Protein 6UN9 (pdb70)

InterPro domains:
  IPR009386 Z-ring associated protein G-like [PF06295] (13-127)
  IPR009386 Z-ring associated protein G-like [PIRSF006318] (3-128)
  IPR009386 Z-ring associated protein G-like [PTHR39579] (7-128)

B-factor: mean 95.32, std 24.32, range [36.46, 203.59]

Foldseek 3Di:
DDVVVVVVVCVVVVVVVVVVVVVVVVVVVVVVVVVVVVVCCVVVVVVVVVCVCVVCPVQVVDDDDVD/DCVVVVVVVVCVVVVVVVVVVVVVVVVVVVVVVVVVVCVVVVVVVVVVLVVPVVPDPDPDPHD/DPPVVVVVVVVVVVVVCCVVVVVVVVVVVVVVVVVVVCVVVVVVVVVCLCCVPVVDDPVCPPVVHD/DVVVVVVVVVVVVVVVVVVVVCVVVVVVVVVVVPVVVVCCVVVVVVVVVVVVCLVVDPCVVDVDD

Secondary structure (DSSP, 8-state):
--SSHHHHHHHHHHHHHHH--HHHHTTTTHHHHHHHHHH--TTHHHHHHHHHHHHHTT-SSS--S--/--STTHHHHHHHHHHH--HHHHHHHHHHHHHHTTS---HHHHHHHHHHHHHHTTT-----S--/---HHHHHHHHHHHTT---HHHHHHHHHHHHHHHHH--HHHHHHHHHHHHTTTSSS-TT---TT--/--SHHHHHHHHHHHHHHH---HHHHHHHHHHHHHHHHH--HHHHHHHHHHHHGGGSS-TTT----

Solvent-accessible surface area: 16855 Å² total

Radius of gyration: 30.81 Å; Cα contacts (8 Å, |Δi|>4): 155; chains: 4; bounding box: 39×29×118 Å

Structure (mmCIF, N/CA/C/O backbone):
data_6UN9
#
_entry.id   6UN9
#
_cell.length_a   70.609
_cell.length_b   70.609
_cell.length_c   504.039
_cell.angle_alpha   90.000
_cell.angle_beta   90.000
_cell.angle_gamma   120.000
#
_symmetry.space_group_name_H-M   'P 65 2 2'
#
loop_
_entity.id
_entity.type
_entity.pdbx_description
1 polymer 'Uncharacterized protein'
2 water water
#
loop_
_atom_site.group_PDB
_atom_site.id
_atom_site.type_symbol
_atom_site.label_atom_id
_atom_site.label_alt_id
_atom_site.label_comp_id
_atom_site.label_asym_id
_atom_site.label_entity_id
_atom_site.label_seq_id
_atom_site.pdbx_PDB_ins_code
_atom_site.Cartn_x
_atom_site.Cartn_y
_atom_site.Cartn_z
_atom_site.occupancy
_atom_site.B_iso_or_equiv
_atom_site.auth_seq_id
_atom_site.auth_comp_id
_atom_site.auth_asym_id
_atom_site.auth_atom_id
_atom_site.pdbx_PDB_model_num
ATOM 1 N N . LYS A 1 12 ? 5.525 5.348 198.275 1.00 112.48 31 LYS A N 1
ATOM 2 C CA . LYS A 1 12 ? 4.446 6.327 198.413 1.00 120.11 31 LYS A CA 1
ATOM 3 C C . LYS A 1 12 ? 3.387 6.126 197.328 1.00 137.17 31 LYS A C 1
ATOM 4 O O . LYS A 1 12 ? 3.663 5.530 196.279 1.00 141.76 31 LYS A O 1
ATOM 6 N N . GLY A 1 13 ? 2.175 6.619 197.591 1.00 134.32 32 GLY A N 1
ATOM 7 C CA . GLY A 1 13 ? 1.070 6.471 196.662 1.00 133.37 32 GLY A CA 1
ATOM 8 C C . GLY A 1 13 ? -0.273 6.698 197.326 1.00 122.75 32 GLY A C 1
ATOM 9 O O . GLY A 1 13 ? -0.410 7.624 198.126 1.00 122.55 32 GLY A O 1
ATOM 10 N N . ASN A 1 14 ? -1.276 5.874 197.002 1.00 119.57 33 ASN A N 1
ATOM 11 C CA . ASN A 1 14 ? -2.585 5.990 197.630 1.00 104.22 33 ASN A CA 1
ATOM 12 C C . ASN A 1 14 ? -3.024 4.740 198.385 1.00 94.86 33 ASN A C 1
ATOM 13 O O . ASN A 1 14 ? -3.857 4.855 199.296 1.00 81.41 33 ASN A O 1
ATOM 18 N N . ILE A 1 15 ? -2.498 3.564 198.047 1.00 98.56 34 ILE A N 1
ATOM 19 C CA . ILE A 1 15 ? -2.694 2.395 198.900 1.00 97.07 34 ILE A CA 1
ATOM 20 C C . ILE A 1 15 ? -1.651 2.354 200.017 1.00 106.39 34 ILE A C 1
ATOM 21 O O . ILE A 1 15 ? -1.974 2.033 201.163 1.00 75.57 34 ILE A O 1
ATOM 26 N N . GLN A 1 16 ? -0.408 2.740 199.708 1.00 109.81 35 GLN A N 1
ATOM 27 C CA . GLN A 1 16 ? 0.632 2.872 200.729 1.00 98.74 35 GLN A CA 1
ATOM 28 C C . GLN A 1 16 ? 0.279 3.942 201.755 1.00 107.18 35 GLN A C 1
ATOM 29 O O . GLN A 1 16 ? 0.372 3.710 202.967 1.00 114.87 35 GLN A O 1
ATOM 35 N N . GLN A 1 17 ? -0.095 5.137 201.292 1.00 126.34 36 GLN A N 1
ATOM 36 C CA . GLN A 1 17 ? -0.477 6.187 202.234 1.00 127.37 36 GLN A CA 1
ATOM 37 C C . GLN A 1 17 ? -1.731 5.822 203.014 1.00 112.51 36 GLN A C 1
ATOM 38 O O . GLN A 1 17 ? -1.943 6.361 204.103 1.00 109.91 36 GLN A O 1
ATOM 44 N N . GLN A 1 18 ? -2.544 4.897 202.505 1.00 96.59 37 GLN A N 1
ATOM 45 C CA . GLN A 1 18 ? -3.686 4.445 203.283 1.00 89.17 37 GLN A CA 1
ATOM 46 C C . GLN A 1 18 ? -3.264 3.475 204.402 1.00 89.76 37 GLN A C 1
ATOM 47 O O . GLN A 1 18 ? -3.499 3.756 205.583 1.00 91.58 37 GLN A O 1
ATOM 53 N N . ILE A 1 19 ? -2.607 2.354 204.081 1.00 74.72 38 ILE A N 1
ATOM 54 C CA . ILE A 1 19 ? -2.260 1.389 205.129 1.00 81.32 38 ILE A CA 1
ATOM 55 C C . ILE A 1 19 ? -1.431 2.003 206.256 1.00 93.09 38 ILE A C 1
ATOM 56 O O . ILE A 1 19 ? -1.223 1.350 207.287 1.00 95.09 38 ILE A O 1
ATOM 61 N N . GLN A 1 20 ? -0.936 3.227 206.083 1.00 73.69 39 GLN A N 1
ATOM 62 C CA . GLN A 1 20 ? -0.133 3.844 207.124 1.00 73.41 39 GLN A CA 1
ATOM 63 C C . GLN A 1 20 ? -0.998 4.676 208.069 1.00 99.49 39 GLN A C 1
ATOM 64 O O . GLN A 1 20 ? -0.910 4.535 209.297 1.00 90.28 39 GLN A O 1
ATOM 70 N N . LEU A 1 21 ? -1.831 5.551 207.503 1.00 95.01 40 LEU A N 1
ATOM 71 C CA . LEU A 1 21 ? -2.944 6.113 208.251 1.00 72.70 40 LEU A CA 1
ATOM 72 C C . LEU A 1 21 ? -3.633 5.039 209.075 1.00 72.34 40 LEU A C 1
ATOM 73 O O . LEU A 1 21 ? -3.891 5.232 210.267 1.00 111.95 40 LEU A O 1
ATOM 78 N N . LYS A 1 22 ? -3.921 3.884 208.470 1.00 72.53 41 LYS A N 1
ATOM 79 C CA . LYS A 1 22 ? -4.521 2.813 209.256 1.00 72.35 41 LYS A CA 1
ATOM 80 C C . LYS A 1 22 ? -3.644 2.424 210.435 1.00 76.31 41 LYS A C 1
ATOM 81 O O . LYS A 1 22 ? -4.171 2.049 211.488 1.00 72.93 41 LYS A O 1
ATOM 87 N N . SER A 1 23 ? -2.318 2.538 210.300 1.00 72.11 42 SER A N 1
ATOM 88 C CA . SER A 1 23 ? -1.463 2.131 211.407 1.00 81.13 42 SER A CA 1
ATOM 89 C C . SER A 1 23 ? -1.311 3.261 212.421 1.00 85.38 42 SER A C 1
ATOM 90 O O . SER A 1 23 ? -1.397 3.026 213.632 1.00 81.57 42 SER A O 1
ATOM 93 N N . GLU A 1 24 ? -1.132 4.493 211.961 1.00 71.52 43 GLU A N 1
ATOM 94 C CA . GLU A 1 24 ? -0.950 5.552 212.934 1.00 71.20 43 GLU A CA 1
ATOM 95 C C . GLU A 1 24 ? -2.260 6.025 213.565 1.00 81.76 43 GLU A C 1
ATOM 96 O O . GLU A 1 24 ? -2.215 6.713 214.597 1.00 75.85 43 GLU A O 1
ATOM 102 N N . LEU A 1 25 ? -3.419 5.646 213.017 1.00 78.06 44 LEU A N 1
ATOM 103 C CA . LEU A 1 25 ? -4.649 5.854 213.779 1.00 71.06 44 LEU A CA 1
ATOM 104 C C . LEU A 1 25 ? -4.813 4.804 214.868 1.00 70.85 44 LEU A C 1
ATOM 105 O O . LEU A 1 25 ? -5.319 5.104 215.949 1.00 70.70 44 LEU A O 1
ATOM 110 N N . ALA A 1 26 ? -4.418 3.562 214.592 1.00 70.96 45 ALA A N 1
ATOM 111 C CA . ALA A 1 26 ? -4.430 2.537 215.626 1.00 70.91 45 ALA A CA 1
ATOM 112 C C . ALA A 1 26 ? -3.359 2.812 216.676 1.00 81.91 45 ALA A C 1
ATOM 113 O O . ALA A 1 26 ? -3.602 2.654 217.878 1.00 70.41 45 ALA A O 1
ATOM 115 N N . SER A 1 27 ? -2.177 3.257 216.238 1.00 70.49 46 SER A N 1
ATOM 116 C CA . SER A 1 27 ? -1.096 3.568 217.160 1.00 70.23 46 SER A CA 1
ATOM 117 C C . SER A 1 27 ? -1.423 4.787 218.010 1.00 90.36 46 SER A C 1
ATOM 118 O O . SER A 1 27 ? -0.986 4.881 219.163 1.00 97.95 46 SER A O 1
ATOM 121 N N . ALA A 1 28 ? -2.191 5.725 217.468 1.00 93.58 47 ALA A N 1
ATOM 122 C CA . ALA A 1 28 ? -2.665 6.823 218.298 1.00 85.74 47 ALA A CA 1
ATOM 123 C C . ALA A 1 28 ? -3.787 6.374 219.227 1.00 69.75 47 ALA A C 1
ATOM 124 O O . ALA A 1 28 ? -3.899 6.872 220.340 1.00 69.55 47 ALA A O 1
ATOM 126 N N . GLU A 1 29 ? -4.653 5.465 218.795 1.00 70.04 48 GLU A N 1
ATOM 127 C CA . GLU A 1 29 ? -5.710 5.039 219.702 1.00 73.37 48 GLU A CA 1
ATOM 128 C C . GLU A 1 29 ? -5.156 4.149 220.814 1.00 85.00 48 GLU A C 1
ATOM 129 O O . GLU A 1 29 ? -5.609 4.241 221.960 1.00 84.43 48 GLU A O 1
ATOM 135 N N . ALA A 1 30 ? -4.171 3.300 220.505 1.00 88.80 49 ALA A N 1
ATOM 136 C CA . ALA A 1 30 ? -3.524 2.508 221.545 1.00 69.96 49 ALA A CA 1
ATOM 137 C C . ALA A 1 30 ? -2.741 3.397 222.500 1.00 86.26 49 ALA A C 1
ATOM 138 O O . ALA A 1 30 ? -2.691 3.140 223.707 1.00 82.29 49 ALA A O 1
ATOM 140 N N . LYS A 1 31 ? -2.106 4.436 221.973 1.00 76.93 50 LYS A N 1
ATOM 141 C CA . LYS A 1 31 ? -1.322 5.315 222.823 1.00 68.92 50 LYS A CA 1
ATOM 142 C C . LYS A 1 31 ? -2.228 6.035 223.822 1.00 88.63 50 LYS A C 1
ATOM 143 O O . LYS A 1 31 ? -1.905 6.128 225.016 1.00 81.26 50 LYS A O 1
ATOM 157 N N . GLU A 1 33 ? -5.134 5.209 225.112 1.00 69.52 52 GLU A N 1
ATOM 158 C CA . GLU A 1 33 ? -5.751 4.278 226.093 1.00 87.26 52 GLU A CA 1
ATOM 159 C C . GLU A 1 33 ? -4.668 3.868 227.085 1.00 90.90 52 GLU A C 1
ATOM 160 O O . GLU A 1 33 ? -5.001 3.604 228.244 1.00 80.47 52 GLU A O 1
ATOM 166 N N . GLU A 1 34 ? -3.440 3.704 226.601 1.00 80.73 53 GLU A N 1
ATOM 167 C CA . GLU A 1 34 ? -2.332 3.540 227.531 1.00 69.04 53 GLU A CA 1
ATOM 168 C C . GLU A 1 34 ? -2.269 4.734 228.476 1.00 79.63 53 GLU A C 1
ATOM 169 O O . GLU A 1 34 ? -2.351 4.585 229.699 1.00 80.71 53 GLU A O 1
ATOM 175 N N . GLN A 1 35 ? -2.138 5.930 227.907 1.00 78.41 54 GLN A N 1
ATOM 176 C CA . GLN A 1 35 ? -2.156 7.183 228.650 1.00 75.38 54 GLN A CA 1
ATOM 177 C C . GLN A 1 35 ? -3.361 7.305 229.585 1.00 75.69 54 GLN A C 1
ATOM 178 O O . GLN A 1 35 ? -3.293 8.058 230.564 1.00 84.82 54 GLN A O 1
ATOM 184 N N . LYS A 1 36 ? -4.460 6.596 229.307 1.00 69.53 55 LYS A N 1
ATOM 185 C CA . LYS A 1 36 ? -5.658 6.729 230.128 1.00 69.37 55 LYS A CA 1
ATOM 186 C C . LYS A 1 36 ? -5.592 5.833 231.353 1.00 84.09 55 LYS A C 1
ATOM 187 O O . LYS A 1 36 ? -5.976 6.251 232.448 1.00 96.18 55 LYS A O 1
ATOM 193 N N . GLN A 1 37 ? -5.109 4.608 231.202 1.00 88.93 56 GLN A N 1
ATOM 194 C CA . GLN A 1 37 ? -4.997 3.716 232.341 1.00 88.27 56 GLN A CA 1
ATOM 195 C C . GLN A 1 37 ? -3.655 3.854 233.064 1.00 95.34 56 GLN A C 1
ATOM 196 O O . GLN A 1 37 ? -3.348 3.031 233.936 1.00 91.56 56 GLN A O 1
ATOM 202 N N . GLN A 1 38 ? -2.850 4.869 232.732 1.00 74.27 57 GLN A N 1
ATOM 203 C CA . GLN A 1 38 ? -1.758 5.254 233.607 1.00 68.38 57 GLN A CA 1
ATOM 204 C C . GLN A 1 38 ? -1.964 6.641 234.187 1.00 80.26 57 GLN A C 1
ATOM 205 O O . GLN A 1 38 ? -1.108 7.116 234.943 1.00 83.85 57 GLN A O 1
ATOM 211 N N . LEU A 1 39 ? -3.080 7.294 233.855 1.00 81.59 58 LEU A N 1
ATOM 212 C CA . LEU A 1 39 ? -3.614 8.354 234.702 1.00 76.66 58 LEU A CA 1
ATOM 213 C C . LEU A 1 39 ? -4.435 7.753 235.836 1.00 78.08 58 LEU A C 1
ATOM 214 O O . LEU A 1 39 ? -4.261 8.115 237.004 1.00 83.52 58 LEU A O 1
ATOM 219 N N . GLU A 1 40 ? -5.327 6.814 235.501 1.00 81.41 59 GLU A N 1
ATOM 220 C CA . GLU A 1 40 ? -6.080 6.096 236.520 1.00 89.83 59 GLU A CA 1
ATOM 221 C C . GLU A 1 40 ? -5.156 5.448 237.538 1.00 85.65 59 GLU A C 1
ATOM 222 O O . GLU A 1 40 ? -5.534 5.304 238.701 1.00 80.91 59 GLU A O 1
ATOM 228 N N . ARG A 1 41 ? -3.946 5.058 237.123 1.00 91.40 60 ARG A N 1
ATOM 229 C CA . ARG A 1 41 ? -2.974 4.509 238.064 1.00 89.97 60 ARG A CA 1
ATOM 230 C C . ARG A 1 41 ? -2.376 5.609 238.931 1.00 91.88 60 ARG A C 1
ATOM 231 O O . ARG A 1 41 ? -2.097 5.393 240.115 1.00 91.34 60 ARG A O 1
ATOM 239 N N . HIS A 1 42 ? -2.204 6.801 238.368 1.00 79.26 61 HIS A N 1
ATOM 240 C CA . HIS A 1 42 ? -1.498 7.854 239.074 1.00 67.90 61 HIS A CA 1
ATOM 241 C C . HIS A 1 42 ? -2.362 8.491 240.151 1.00 71.95 61 HIS A C 1
ATOM 242 O O . HIS A 1 42 ? -1.895 8.690 241.271 1.00 77.45 61 HIS A O 1
ATOM 249 N N . PHE A 1 43 ? -3.616 8.802 239.843 1.00 68.68 62 PHE A N 1
ATOM 250 C CA . PHE A 1 43 ? -4.531 9.321 240.843 1.00 69.19 62 PHE A CA 1
ATOM 251 C C . PHE A 1 43 ? -5.002 8.267 241.829 1.00 74.90 62 PHE A C 1
ATOM 252 O O . PHE A 1 43 ? -5.620 8.620 242.835 1.00 89.40 62 PHE A O 1
ATOM 260 N N . GLU A 1 44 ? -4.738 6.992 241.587 1.00 69.99 63 GLU A N 1
ATOM 261 C CA . GLU A 1 44 ? -5.097 6.055 242.634 1.00 70.72 63 GLU A CA 1
ATOM 262 C C . GLU A 1 44 ? -3.935 5.834 243.585 1.00 78.83 63 GLU A C 1
ATOM 263 O O . GLU A 1 44 ? -4.137 5.765 244.796 1.00 79.95 63 GLU A O 1
ATOM 269 N N . GLN A 1 45 ? -2.718 5.740 243.061 1.00 80.77 64 GLN A N 1
ATOM 270 C CA . GLN A 1 45 ? -1.528 5.671 243.894 1.00 77.47 64 GLN A CA 1
ATOM 271 C C . GLN A 1 45 ? -1.145 7.032 244.460 1.00 80.04 64 GLN A C 1
ATOM 272 O O . GLN A 1 45 ? -0.238 7.107 245.299 1.00 90.63 64 GLN A O 1
ATOM 278 N N . SER A 1 46 ? -1.815 8.103 244.036 1.00 68.56 65 SER A N 1
ATOM 279 C CA . SER A 1 46 ? -1.621 9.401 244.666 1.00 83.81 65 SER A CA 1
ATOM 280 C C . SER A 1 46 ? -2.576 9.591 245.838 1.00 88.43 65 SER A C 1
ATOM 281 O O . SER A 1 46 ? -2.158 10.009 246.921 1.00 78.51 65 SER A O 1
ATOM 284 N N . ALA A 1 47 ? -3.856 9.272 245.625 1.00 91.39 66 ALA A N 1
ATOM 285 C CA . ALA A 1 47 ? -4.837 9.274 246.704 1.00 87.06 66 ALA A CA 1
ATOM 286 C C . ALA A 1 47 ? -4.396 8.396 247.871 1.00 82.26 66 ALA A C 1
ATOM 287 O O . ALA A 1 47 ? -4.797 8.633 249.015 1.00 71.23 66 ALA A O 1
ATOM 289 N N . ASN A 1 48 ? -3.585 7.378 247.605 1.00 70.50 67 ASN A N 1
ATOM 290 C CA . ASN A 1 48 ? -3.085 6.539 248.679 1.00 83.00 67 ASN A CA 1
ATOM 291 C C . ASN A 1 48 ? -1.995 7.242 249.471 1.00 94.55 67 ASN A C 1
ATOM 292 O O . ASN A 1 48 ? -2.088 7.367 250.695 1.00 106.34 67 ASN A O 1
ATOM 297 N N . LEU A 1 49 ? -0.965 7.721 248.786 1.00 78.26 68 LEU A N 1
ATOM 298 C CA . LEU A 1 49 ? 0.132 8.347 249.497 1.00 81.23 68 LEU A CA 1
ATOM 299 C C . LEU A 1 49 ? -0.299 9.639 250.177 1.00 78.55 68 LEU A C 1
ATOM 300 O O . LEU A 1 49 ? 0.340 10.064 251.144 1.00 82.59 68 LEU A O 1
ATOM 305 N N . LEU A 1 50 ? -1.362 10.280 249.681 1.00 68.78 69 LEU A N 1
ATOM 306 C CA . LEU A 1 50 ? -1.807 11.543 250.260 1.00 68.84 69 LEU A CA 1
ATOM 307 C C . LEU A 1 50 ? -2.576 11.326 251.553 1.00 82.23 69 LEU A C 1
ATOM 308 O O . LEU A 1 50 ? -2.491 12.149 252.468 1.00 80.29 69 LEU A O 1
ATOM 313 N N . GLU A 1 51 ? -3.352 10.246 251.636 1.00 75.75 70 GLU A N 1
ATOM 314 C CA . GLU A 1 51 ? -4.043 9.956 252.881 1.00 88.28 70 GLU A CA 1
ATOM 315 C C . GLU A 1 51 ? -3.057 9.507 253.951 1.00 94.07 70 GLU A C 1
ATOM 316 O O . GLU A 1 51 ? -3.151 9.941 255.105 1.00 98.11 70 GLU A O 1
ATOM 322 N N . ASN A 1 52 ? -2.120 8.627 253.588 1.00 70.80 71 ASN A N 1
ATOM 323 C CA . ASN A 1 52 ? -0.895 8.456 254.357 1.00 79.96 71 ASN A CA 1
ATOM 324 C C . ASN A 1 52 ? -0.393 9.767 254.964 1.00 90.49 71 ASN A C 1
ATOM 325 O O . ASN A 1 52 ? -0.168 9.860 256.174 1.00 90.57 71 ASN A O 1
ATOM 338 N N . ALA A 1 54 ? -1.957 12.498 255.451 1.00 78.03 73 ALA A N 1
ATOM 339 C CA . ALA A 1 54 ? -2.976 13.046 256.338 1.00 84.70 73 ALA A CA 1
ATOM 340 C C . ALA A 1 54 ? -3.038 12.294 257.666 1.00 89.13 73 ALA A C 1
ATOM 341 O O . ALA A 1 54 ? -3.063 12.914 258.735 1.00 77.88 73 ALA A O 1
ATOM 343 N N . GLU A 1 55 ? -3.081 10.965 257.618 1.00 71.97 74 GLU A N 1
ATOM 344 C CA . GLU A 1 55 ? -3.103 10.204 258.848 1.00 72.73 74 GLU A CA 1
ATOM 345 C C . GLU A 1 55 ? -1.797 10.311 259.631 1.00 88.76 74 GLU A C 1
ATOM 346 O O . GLU A 1 55 ? -1.753 9.879 260.786 1.00 99.28 74 GLU A O 1
ATOM 352 N N . ASP A 1 56 ? -0.731 10.844 259.040 1.00 75.41 75 ASP A N 1
ATOM 353 C CA . ASP A 1 56 ? 0.486 11.082 259.801 1.00 70.24 75 ASP A CA 1
ATOM 354 C C . ASP A 1 56 ? 0.523 12.477 260.381 1.00 85.59 75 ASP A C 1
ATOM 355 O O . ASP A 1 56 ? 1.100 12.678 261.457 1.00 80.81 75 ASP A O 1
ATOM 360 N N . TYR A 1 57 ? -0.077 13.432 259.676 1.00 69.82 76 TYR A N 1
ATOM 361 C CA . TYR A 1 57 ? -0.392 14.717 260.278 1.00 80.65 76 TYR A CA 1
ATOM 362 C C . TYR A 1 57 ? -1.252 14.538 261.527 1.00 80.88 76 TYR A C 1
ATOM 363 O O . TYR A 1 57 ? -0.905 15.024 262.610 1.00 84.79 76 TYR A O 1
ATOM 372 N N . LYS A 1 58 ? -2.377 13.828 261.400 1.00 71.97 77 LYS A N 1
ATOM 373 C CA . LYS A 1 58 ? -3.259 13.621 262.539 1.00 74.60 77 LYS A CA 1
ATOM 374 C C . LYS A 1 58 ? -2.574 12.865 263.672 1.00 91.73 77 LYS A C 1
ATOM 375 O O . LYS A 1 58 ? -3.063 12.879 264.806 1.00 103.09 77 LYS A O 1
ATOM 381 N N . LYS A 1 59 ? -1.458 12.200 263.394 1.00 89.33 78 LYS A N 1
ATOM 382 C CA . LYS A 1 59 ? -0.603 11.740 264.477 1.00 72.50 78 LYS A CA 1
ATOM 383 C C . LYS A 1 59 ? 0.150 12.914 265.094 1.00 77.56 78 LYS A C 1
ATOM 384 O O . LYS A 1 59 ? 0.005 13.208 266.285 1.00 104.05 78 LYS A O 1
ATOM 390 N N . LEU A 1 60 ? 0.934 13.618 264.279 1.00 79.42 79 LEU A N 1
ATOM 391 C CA . LEU A 1 60 ? 1.736 14.740 264.754 1.00 74.06 79 LEU A CA 1
ATOM 392 C C . LEU A 1 60 ? 0.885 15.855 265.354 1.00 90.00 79 LEU A C 1
ATOM 393 O O . LEU A 1 60 ? 1.366 16.600 266.218 1.00 93.15 79 LEU A O 1
ATOM 398 N N . TYR A 1 61 ? -0.360 16.013 264.901 1.00 91.70 80 TYR A N 1
ATOM 399 C CA . TYR A 1 61 ? -1.180 17.079 265.466 1.00 85.00 80 TYR A CA 1
ATOM 400 C C . 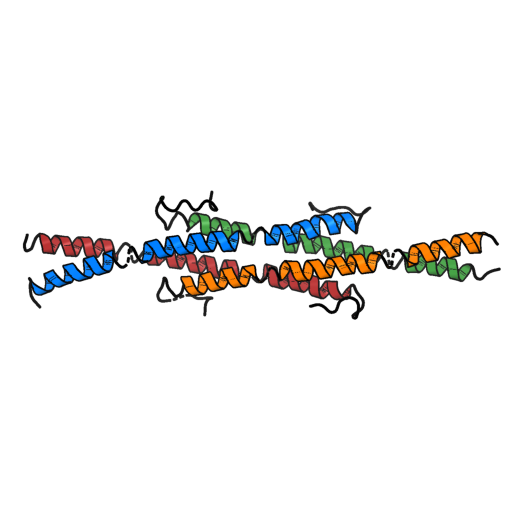TYR A 1 61 ? -1.693 16.701 266.846 1.00 92.34 80 TYR A C 1
ATOM 401 O O . TYR A 1 61 ? -1.615 17.509 267.776 1.00 89.58 80 TYR A O 1
ATOM 410 N N . THR A 1 62 ? -2.255 15.498 267.002 1.00 73.72 81 THR A N 1
ATOM 411 C CA . THR A 1 62 ? -2.825 15.195 268.305 1.00 85.80 81 THR A CA 1
ATOM 412 C C . THR A 1 62 ? -1.772 14.781 269.325 1.00 87.96 81 THR A C 1
ATOM 413 O O . THR A 1 62 ? -2.036 14.884 270.524 1.00 87.71 81 THR A O 1
ATOM 417 N N . HIS A 1 63 ? -0.577 14.359 268.894 1.00 81.25 82 HIS A N 1
ATOM 418 C CA . HIS A 1 63 ? 0.526 14.284 269.844 1.00 73.03 82 HIS A CA 1
ATOM 419 C C . HIS A 1 63 ? 0.902 15.654 270.379 1.00 72.52 82 HIS A C 1
ATOM 420 O O . HIS A 1 63 ? 1.583 15.745 271.403 1.00 81.12 82 HIS A O 1
ATOM 427 N N . PHE A 1 64 ? 0.507 16.714 269.692 1.00 79.90 83 PHE A N 1
ATOM 428 C CA . PHE A 1 64 ? 0.675 18.060 270.208 1.00 76.29 83 PHE A CA 1
ATOM 429 C C . PHE A 1 64 ? -0.565 18.545 270.942 1.00 77.70 83 PHE A C 1
ATOM 430 O O . PHE A 1 64 ? -0.455 19.327 271.898 1.00 78.26 83 PHE A O 1
ATOM 438 N N . ALA A 1 65 ? -1.738 18.077 270.516 1.00 84.70 84 ALA A N 1
ATOM 439 C CA . ALA A 1 65 ? -2.986 18.544 271.103 1.00 97.92 84 ALA A CA 1
ATOM 440 C C . ALA A 1 65 ? -3.041 18.232 272.585 1.00 104.17 84 ALA A C 1
ATOM 441 O O . ALA A 1 65 ? -3.575 19.023 273.370 1.00 101.41 84 ALA A O 1
ATOM 443 N N . GLN A 1 66 ? -2.493 17.081 272.986 1.00 100.27 85 GLN A N 1
ATOM 444 C CA . GLN A 1 66 ? -2.484 16.688 274.386 1.00 84.60 85 GLN A CA 1
ATOM 445 C C . GLN A 1 66 ? -1.244 17.204 275.111 1.00 89.38 85 GLN A C 1
ATOM 446 O O . GLN A 1 66 ? -1.384 17.900 276.120 1.00 113.11 85 GLN A O 1
ATOM 452 N N . ASN A 1 67 ? -0.034 16.931 274.601 1.00 74.94 86 ASN A N 1
ATOM 453 C CA . ASN A 1 67 ? 1.181 17.429 275.261 1.00 74.05 86 ASN A CA 1
ATOM 454 C C . ASN A 1 67 ? 1.211 18.946 275.446 1.00 85.35 86 ASN A C 1
ATOM 455 O O . ASN A 1 67 ? 2.105 19.448 276.138 1.00 86.66 86 ASN A O 1
ATOM 460 N N . SER A 1 68 ? 0.285 19.696 274.860 1.00 88.35 87 SER A N 1
ATOM 461 C CA . SER A 1 68 ? 0.255 21.114 275.189 1.00 85.34 87 SER A CA 1
ATOM 462 C C . SER A 1 68 ? -0.722 21.400 276.322 1.00 111.52 87 SER A C 1
ATOM 463 O O . SER A 1 68 ? -0.438 22.218 277.207 1.00 118.70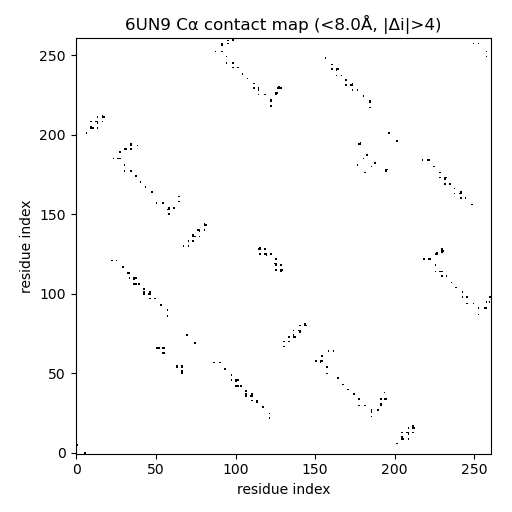 87 SER A O 1
ATOM 466 N N . GLU A 1 69 ? -1.870 20.734 276.322 1.00 111.81 88 GLU A N 1
ATOM 467 C CA . GLU A 1 69 ? -2.769 20.847 277.459 1.00 115.69 88 GLU A CA 1
ATOM 468 C C . GLU A 1 69 ? -2.342 19.961 278.622 1.00 106.26 88 GLU A C 1
ATOM 469 O O . GLU A 1 69 ? -2.990 19.993 279.672 1.00 92.12 88 GLU A O 1
ATOM 475 N N . GLN A 1 70 ? -1.267 19.184 278.475 1.00 99.60 89 GLN A N 1
ATOM 476 C CA . GLN A 1 70 ? -0.820 18.309 279.547 1.00 102.00 89 GLN A CA 1
ATOM 477 C C . GLN A 1 70 ? 0.530 18.684 280.133 1.00 98.20 89 GLN A C 1
ATOM 478 O O . GLN A 1 70 ? 0.949 18.051 281.105 1.00 107.61 89 GLN A O 1
ATOM 484 N N . LEU A 1 71 ? 1.233 19.662 279.569 1.00 81.44 90 LEU A N 1
ATOM 485 C CA . LEU A 1 71 ? 2.452 20.171 280.183 1.00 74.73 90 LEU A CA 1
ATOM 486 C C . LEU A 1 71 ? 2.323 21.632 280.570 1.00 74.76 90 LEU A C 1
ATOM 487 O O . LEU A 1 71 ? 3.256 22.191 281.156 1.00 89.48 90 LEU A O 1
ATOM 492 N N . LEU A 1 72 ? 1.173 22.245 280.289 1.00 77.70 91 LEU A N 1
ATOM 493 C CA . LEU A 1 72 ? 0.915 23.659 280.566 1.00 103.79 91 LEU A CA 1
ATOM 494 C C . LEU A 1 72 ? -0.467 23.789 281.192 1.00 111.37 91 LEU A C 1
ATOM 495 O O . LEU A 1 72 ? -1.360 24.427 280.632 1.00 95.96 91 LEU A O 1
ATOM 500 N N . PRO A 1 73 ? -0.670 23.214 282.375 1.00 131.58 92 PRO A N 1
ATOM 501 C CA . PRO A 1 73 ? -2.042 23.045 282.886 1.00 143.99 92 PRO A CA 1
ATOM 502 C C . PRO A 1 73 ? -2.762 24.366 283.115 1.00 137.62 92 PRO A C 1
AT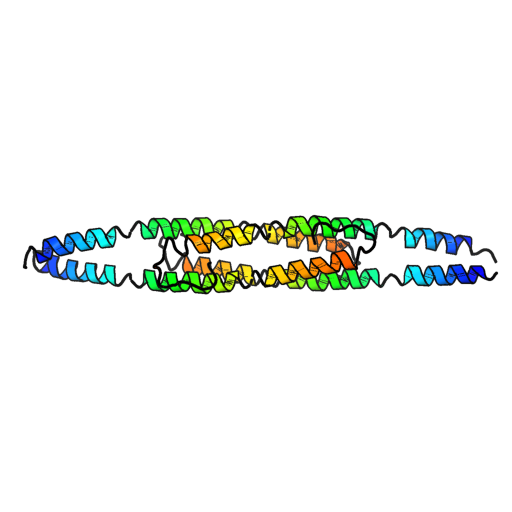OM 503 O O . PRO A 1 73 ? -3.811 24.629 282.514 1.00 135.46 92 PRO A O 1
ATOM 507 N N . GLU A 1 74 ? -2.199 25.208 283.982 1.00 133.99 93 GLU A N 1
ATOM 508 C CA . GLU A 1 74 ? -2.798 26.516 284.209 1.00 139.13 93 GLU A CA 1
ATOM 509 C C . GLU A 1 74 ? -2.799 27.354 282.935 1.00 133.55 93 GLU A C 1
ATOM 510 O O . GLU A 1 74 ? -3.729 28.140 282.715 1.00 137.93 93 GLU A O 1
ATOM 512 N N . SER A 1 75 ? -1.790 27.183 282.078 1.00 128.61 94 SER A N 1
ATOM 513 C CA . SER A 1 75 ? -1.668 28.000 280.875 1.00 118.77 94 SER A CA 1
ATOM 514 C C . SER A 1 75 ? -2.904 27.873 279.983 1.00 111.71 94 SER A C 1
ATOM 515 O O . SER A 1 75 ? -3.710 26.946 280.104 1.00 113.18 94 SER A O 1
ATOM 518 N N . ASN A 1 76 ? -3.042 28.833 279.079 1.00 99.97 95 ASN A N 1
ATOM 519 C CA . ASN A 1 76 ? -4.127 28.856 278.114 1.00 120.79 95 ASN A CA 1
ATOM 520 C C . ASN A 1 76 ? -3.757 28.046 276.868 1.00 131.71 95 ASN A C 1
ATOM 521 O O . ASN A 1 76 ? -2.604 27.649 276.657 1.00 110.24 95 ASN A O 1
ATOM 526 N N . GLN A 1 77 ? -4.759 27.794 276.037 1.00 144.15 96 GLN A N 1
ATOM 527 C CA . GLN A 1 77 ? -4.591 26.932 274.883 1.00 160.62 96 GLN A CA 1
ATOM 528 C C . GLN A 1 77 ? -4.989 27.681 273.624 1.00 162.98 96 GLN A C 1
ATOM 529 O O . GLN A 1 77 ? -6.003 28.389 273.600 1.00 163.97 96 GLN A O 1
ATOM 535 N N . VAL A 1 78 ? -4.186 27.515 272.578 1.00 155.49 97 VAL A N 1
ATOM 536 C CA . VAL A 1 78 ? -4.456 28.131 271.281 1.00 147.41 97 VAL A CA 1
ATOM 537 C C . VAL A 1 78 ? -5.080 27.041 270.415 1.00 145.82 97 VAL A C 1
ATOM 538 O O . VAL A 1 78 ? -4.386 26.240 269.791 1.00 150.36 97 VAL A O 1
ATOM 542 N N . GLU A 1 79 ? -6.419 26.990 270.410 1.00 140.09 98 GLU A N 1
ATOM 543 C CA . GLU A 1 79 ? -7.210 26.142 269.517 1.00 132.03 98 GLU A CA 1
ATOM 544 C C . GLU A 1 79 ? -7.066 24.638 269.774 1.00 119.85 98 GLU A C 1
ATOM 545 O O . GLU A 1 79 ? -8.047 23.898 269.616 1.00 114.98 98 GLU A O 1
ATOM 551 N N . PHE A 1 80 ? -5.867 24.183 270.169 1.00 116.34 99 PHE A N 1
ATOM 552 C CA . PHE A 1 80 ? -5.500 22.749 270.238 1.00 106.07 99 PHE A CA 1
ATOM 553 C C . PHE A 1 80 ? -6.585 21.843 270.859 1.00 108.57 99 PHE A C 1
ATOM 554 O O . PHE A 1 80 ? -7.301 22.237 271.791 1.00 118.81 99 PHE A O 1
ATOM 562 N N . ILE B 1 15 ? 13.534 24.318 313.451 1.00 105.01 34 ILE B N 1
ATOM 563 C CA . ILE B 1 15 ? 12.859 23.500 314.453 1.00 124.36 34 ILE B CA 1
ATOM 564 C C . ILE B 1 15 ? 12.099 22.368 313.741 1.00 123.16 34 ILE B C 1
ATOM 565 O O . ILE B 1 15 ? 12.694 21.341 313.410 1.00 121.17 34 ILE B O 1
ATOM 570 N N . GLN B 1 16 ? 10.801 22.555 313.492 1.00 127.05 35 GLN B N 1
ATOM 571 C CA . GLN B 1 16 ? 10.005 21.621 312.707 1.00 131.89 35 GLN B CA 1
ATOM 572 C C . GLN B 1 16 ? 9.786 22.083 311.273 1.00 124.26 35 GLN B C 1
ATOM 573 O O . GLN B 1 16 ? 9.312 21.291 310.451 1.00 125.07 35 GLN B O 1
ATOM 579 N N . GLN B 1 17 ? 10.056 23.349 310.963 1.00 125.85 36 GLN B N 1
ATOM 580 C CA . GLN B 1 17 ? 9.936 23.831 309.598 1.00 123.58 36 GLN B CA 1
ATOM 581 C C . GLN B 1 17 ? 11.271 23.865 308.872 1.00 113.12 36 GLN B C 1
ATOM 582 O O . GLN B 1 17 ? 11.310 24.224 307.690 1.00 122.38 36 GLN B O 1
ATOM 588 N N . GLN B 1 18 ? 12.364 23.505 309.551 1.00 96.68 37 GLN B N 1
ATOM 589 C CA . GLN B 1 18 ? 13.485 22.914 308.837 1.00 91.83 37 GLN B CA 1
ATOM 590 C C . GLN B 1 18 ? 13.099 21.569 308.228 1.00 86.12 37 GLN B C 1
ATOM 591 O O . GLN B 1 18 ? 13.891 20.990 307.475 1.00 93.83 37 GLN B O 1
ATOM 597 N N . ILE B 1 19 ? 11.905 21.068 308.550 1.00 77.10 38 ILE B N 1
ATOM 598 C CA . ILE B 1 19 ? 11.397 19.827 308.006 1.00 82.07 38 ILE B CA 1
ATOM 599 C C . ILE B 1 19 ? 10.274 20.075 306.999 1.00 89.82 38 ILE B C 1
ATOM 600 O O . ILE B 1 19 ? 10.044 19.230 306.130 1.00 73.83 38 ILE B O 1
ATOM 605 N N . GLN B 1 20 ? 9.554 21.194 307.110 1.00 76.33 39 GLN B N 1
ATOM 606 C CA . GLN B 1 20 ? 8.596 21.494 306.061 1.00 78.25 39 GLN B CA 1
ATOM 607 C C . GLN B 1 20 ? 9.298 22.039 304.833 1.00 90.70 39 GLN B C 1
ATOM 608 O O . GLN B 1 20 ? 8.890 21.729 303.715 1.00 102.96 39 GLN B O 1
ATOM 614 N N . LEU B 1 21 ? 10.353 22.833 305.019 1.00 84.88 40 LEU B N 1
ATOM 615 C CA . LEU B 1 21 ? 11.134 23.292 303.883 1.00 83.41 40 LEU B CA 1
ATOM 616 C C . LEU B 1 21 ? 11.852 22.131 303.212 1.00 90.25 40 LEU B C 1
ATOM 617 O O . LEU B 1 21 ? 11.726 21.945 301.999 1.00 102.30 40 LEU B O 1
ATOM 622 N N . LYS B 1 22 ? 12.597 21.324 303.982 1.00 77.11 41 LYS B N 1
ATOM 623 C CA . LYS B 1 22 ? 13.425 20.293 303.359 1.00 88.55 41 LYS B CA 1
ATOM 624 C C . LYS B 1 22 ? 12.611 19.373 302.457 1.00 90.15 41 LYS B C 1
ATOM 625 O O . LYS B 1 22 ? 13.119 18.893 301.433 1.00 75.27 41 LYS B O 1
ATOM 631 N N . SER B 1 23 ? 11.344 19.138 302.807 1.00 89.43 42 SER B N 1
ATOM 632 C CA . SER B 1 23 ? 10.477 18.327 301.968 1.00 71.86 42 SER B CA 1
ATOM 633 C C . SER B 1 23 ? 9.864 19.131 300.828 1.00 71.13 42 SER B C 1
ATOM 634 O O . SER B 1 23 ? 9.533 18.552 299.786 1.00 80.51 42 SER B O 1
ATOM 637 N N . GLU B 1 24 ? 9.679 20.442 301.003 1.00 70.90 43 GLU B N 1
ATOM 638 C CA . GLU B 1 24 ? 9.215 21.270 299.888 1.00 89.62 43 GLU B CA 1
ATOM 639 C C . GLU B 1 24 ? 10.256 21.332 298.770 1.00 69.63 43 GLU B C 1
ATOM 640 O O . GLU B 1 24 ? 9.907 21.346 297.587 1.00 69.16 43 GLU B O 1
ATOM 646 N N . LEU B 1 25 ? 11.538 21.381 299.136 1.00 69.70 44 LEU B N 1
ATOM 647 C CA . LEU B 1 25 ? 12.621 21.293 298.170 1.00 69.30 44 LEU B CA 1
ATOM 648 C C . LEU B 1 25 ? 12.561 19.981 297.395 1.00 69.30 44 LEU B C 1
ATOM 649 O O . LEU B 1 25 ? 12.460 19.970 296.168 1.00 123.38 44 LEU B O 1
ATOM 654 N N . ALA B 1 26 ? 12.638 18.862 298.098 1.00 75.77 45 ALA B N 1
ATOM 655 C CA . ALA B 1 26 ? 12.580 17.550 297.451 1.00 89.88 45 ALA B CA 1
ATOM 656 C C . ALA B 1 26 ? 11.375 17.418 296.521 1.00 91.14 45 ALA B C 1
ATOM 657 O O . ALA B 1 26 ? 11.403 16.620 295.578 1.00 69.59 45 ALA B O 1
ATOM 659 N N . SER B 1 27 ? 10.315 18.194 296.775 1.00 71.99 46 SER B N 1
ATOM 660 C CA . SER B 1 27 ? 9.089 18.130 295.988 1.00 69.34 46 SER B CA 1
ATOM 661 C C . SER B 1 27 ? 9.188 19.005 294.750 1.00 89.87 46 SER B C 1
ATOM 662 O O . SER B 1 27 ? 8.733 18.623 293.669 1.00 97.17 46 SER B O 1
ATOM 665 N N . ALA B 1 28 ? 9.753 20.193 294.904 1.00 75.99 47 ALA B N 1
ATOM 666 C CA . ALA B 1 28 ? 10.117 20.995 293.751 1.00 67.75 47 ALA B CA 1
ATOM 667 C C . ALA B 1 28 ? 11.189 20.296 292.920 1.00 67.62 47 ALA B C 1
ATOM 668 O O . ALA B 1 28 ? 11.071 20.194 291.700 1.00 81.71 47 ALA B O 1
ATOM 670 N N . GLU B 1 29 ? 12.235 19.783 293.565 1.00 74.96 48 GLU B N 1
ATOM 671 C CA . GLU B 1 29 ? 13.365 19.241 292.818 1.00 78.73 48 GLU B CA 1
ATOM 672 C C . GLU B 1 29 ? 13.007 17.981 292.039 1.00 86.97 48 GLU B C 1
ATOM 673 O O . GLU B 1 29 ? 13.600 17.727 290.984 1.00 98.33 48 GLU B O 1
ATOM 679 N N . ALA B 1 30 ? 12.065 17.176 292.529 1.00 74.14 49 ALA B N 1
ATOM 680 C CA . ALA B 1 30 ? 11.643 16.001 291.784 1.00 68.48 49 ALA B CA 1
ATOM 681 C C . ALA B 1 30 ? 10.634 16.325 290.694 1.00 86.67 49 ALA B C 1
ATOM 682 O O . ALA B 1 30 ? 10.487 15.536 289.748 1.00 74.35 49 ALA B O 1
ATOM 684 N N . LYS B 1 31 ? 9.918 17.439 290.818 1.00 67.64 50 LYS B N 1
ATOM 685 C CA . LYS B 1 31 ? 8.910 17.758 289.828 1.00 67.23 50 LYS B CA 1
ATOM 686 C C . LYS B 1 31 ? 9.502 18.548 288.674 1.00 92.42 50 LYS B C 1
ATOM 687 O O . LYS B 1 31 ? 9.123 18.329 287.516 1.00 95.91 50 LYS B O 1
ATOM 701 N N . GLU B 1 33 ? 12.191 17.786 287.761 1.00 66.85 52 GLU B N 1
ATOM 702 C CA . GLU B 1 33 ? 12.834 16.626 287.166 1.00 67.15 52 GLU B CA 1
ATOM 703 C C . GLU B 1 33 ? 11.874 15.750 286.360 1.00 67.12 52 GLU B C 1
ATOM 704 O O . GLU B 1 33 ? 12.195 15.344 285.241 1.00 67.06 52 GLU B O 1
ATOM 710 N N . GLU B 1 34 ? 10.720 15.393 286.925 1.00 67.24 53 GLU B N 1
ATOM 711 C CA . GLU B 1 34 ? 9.757 14.628 286.145 1.00 67.23 53 GLU B CA 1
ATOM 712 C C . GLU B 1 34 ? 9.228 15.467 284.982 1.00 94.51 53 GLU B C 1
ATOM 713 O O . GLU B 1 34 ? 8.884 14.924 283.925 1.00 79.57 53 GLU B O 1
ATOM 719 N N . GLN B 1 35 ? 9.195 16.792 285.139 1.00 82.70 54 GLN B N 1
ATOM 720 C CA . GLN B 1 35 ? 8.864 17.653 284.014 1.00 65.72 54 GLN B CA 1
ATOM 721 C C . GLN B 1 35 ? 9.913 17.563 282.904 1.00 73.60 54 GLN B C 1
ATOM 722 O O . GLN B 1 35 ? 9.600 17.820 281.736 1.00 79.76 54 GLN B O 1
ATOM 728 N N . LYS B 1 36 ? 11.154 17.205 283.239 1.00 65.94 55 LYS B N 1
ATOM 729 C CA . LYS B 1 36 ? 12.218 17.216 282.246 1.00 65.95 55 LYS B CA 1
ATOM 730 C C . LYS B 1 36 ? 12.191 15.969 281.392 1.00 76.72 55 LYS B C 1
ATOM 731 O O . LYS B 1 36 ? 12.454 16.038 280.191 1.00 115.34 55 LYS B O 1
ATOM 737 N N . GLN B 1 37 ? 11.876 14.827 281.974 1.00 82.10 56 GLN B N 1
ATOM 738 C CA . GLN B 1 37 ? 11.785 13.604 281.192 1.00 78.60 56 GLN B CA 1
ATOM 739 C C . GLN B 1 37 ? 10.381 13.345 280.650 1.00 72.22 56 GLN B C 1
ATOM 740 O O . GLN B 1 37 ? 10.180 12.330 279.976 1.00 77.86 56 GLN B O 1
ATOM 746 N N . GLN B 1 38 ? 9.403 14.217 280.932 1.00 66.23 57 GLN B N 1
ATOM 747 C CA . GLN B 1 38 ? 8.189 14.247 280.123 1.00 65.93 57 GLN B CA 1
ATOM 748 C C . GLN B 1 38 ? 8.394 15.137 278.911 1.00 78.82 57 GLN B C 1
ATOM 749 O O . GLN B 1 38 ? 8.003 14.775 277.796 1.00 93.53 57 GLN B O 1
ATOM 755 N N . LEU B 1 39 ? 9.012 16.296 279.115 1.00 81.93 58 LEU B N 1
ATOM 756 C CA . LEU B 1 39 ? 9.492 17.096 278.002 1.00 64.95 58 LEU B CA 1
ATOM 757 C C . LEU B 1 39 ? 10.526 16.351 277.179 1.00 81.31 58 LEU B C 1
ATOM 758 O O . LEU B 1 39 ? 10.699 16.660 275.998 1.00 108.21 58 LEU B O 1
ATOM 763 N N . GLU B 1 40 ? 11.229 15.388 277.768 1.00 73.66 59 GLU B N 1
ATOM 764 C CA . GLU B 1 40 ? 12.103 14.554 276.956 1.00 71.81 59 GLU B CA 1
ATOM 765 C C . GLU B 1 40 ? 11.293 13.593 276.103 1.00 72.04 59 GLU B C 1
ATOM 766 O O . GLU B 1 40 ? 11.526 13.478 274.896 1.00 77.61 59 GLU B O 1
ATOM 772 N N . ARG B 1 41 ? 10.330 12.900 276.712 1.00 66.31 60 ARG B N 1
ATOM 773 C CA . ARG B 1 41 ? 9.490 11.979 275.959 1.00 72.53 60 ARG B CA 1
ATOM 774 C C . ARG B 1 41 ? 8.601 12.703 274.958 1.00 83.09 60 ARG B C 1
ATOM 775 O O . ARG B 1 41 ? 8.170 12.085 273.981 1.00 89.18 60 ARG B O 1
ATOM 783 N N . HIS B 1 42 ? 8.320 13.993 275.167 1.00 80.01 61 HIS B N 1
ATOM 784 C CA . HIS B 1 42 ? 7.574 14.745 274.161 1.00 82.17 61 HIS B CA 1
ATOM 785 C C . HIS B 1 42 ? 8.403 15.008 272.910 1.00 88.76 61 HIS B C 1
ATOM 786 O O . HIS B 1 42 ? 7.827 15.219 271.832 1.00 86.68 61 HIS B O 1
ATOM 793 N N . PHE B 1 43 ? 9.734 14.975 273.024 1.00 82.55 62 PHE B N 1
ATOM 794 C CA . PHE B 1 43 ? 10.600 15.152 271.866 1.00 67.86 62 PHE B CA 1
ATOM 795 C C . PHE B 1 43 ? 10.919 13.845 271.152 1.00 75.65 62 PHE B C 1
ATOM 796 O O . PHE B 1 43 ? 10.898 13.801 269.919 1.00 78.03 62 PHE B O 1
ATOM 804 N N . GLU B 1 44 ? 11.216 12.776 271.892 1.00 80.82 63 GLU B N 1
ATOM 805 C CA . GLU B 1 44 ? 11.453 11.493 271.238 1.00 88.79 63 GLU B CA 1
ATOM 806 C C . GLU B 1 44 ? 10.284 11.122 270.320 1.00 91.75 63 GLU B C 1
ATOM 807 O O . GLU B 1 44 ? 10.480 10.514 269.257 1.00 67.04 63 GLU B O 1
ATOM 813 N N . GLN B 1 45 ? 9.062 11.509 270.700 1.00 66.21 64 GLN B N 1
ATOM 814 C CA . GLN B 1 45 ? 7.882 11.093 269.968 1.00 71.61 64 GLN B CA 1
ATOM 815 C C . GLN B 1 45 ? 7.529 12.073 268.866 1.00 86.79 64 GLN B C 1
ATOM 816 O O . GLN B 1 45 ? 6.921 11.678 267.862 1.00 69.85 64 GLN B O 1
ATOM 822 N N . SER B 1 46 ? 7.911 13.334 269.018 1.00 82.21 65 SER B N 1
ATOM 823 C CA . SER B 1 46 ? 7.802 14.250 267.899 1.00 85.25 65 SER B CA 1
ATOM 824 C C . SER B 1 46 ? 8.817 13.895 266.820 1.00 93.38 65 SER B C 1
ATOM 825 O O . SER B 1 46 ? 8.448 13.620 265.670 1.00 92.66 65 SER B O 1
ATOM 828 N N . ALA B 1 47 ? 10.104 13.856 267.187 1.00 99.78 66 ALA B N 1
ATOM 829 C CA . ALA B 1 47 ? 11.171 13.648 266.212 1.00 103.31 66 ALA B CA 1
ATOM 830 C C . ALA B 1 47 ? 10.992 12.367 265.407 1.00 100.49 66 ALA B C 1
ATOM 831 O O . ALA B 1 47 ? 11.588 12.236 264.328 1.00 102.72 66 ALA B O 1
ATOM 833 N N . ASN B 1 48 ? 10.182 11.428 265.891 1.00 88.35 67 ASN B N 1
ATOM 834 C CA . ASN B 1 48 ? 9.872 10.231 265.126 1.00 94.33 67 ASN B CA 1
ATOM 835 C C . ASN B 1 48 ? 8.506 10.302 264.438 1.00 95.00 67 ASN B C 1
ATOM 836 O O . ASN B 1 48 ? 8.189 9.424 263.622 1.00 96.03 67 ASN B O 1
ATOM 841 N N . LEU B 1 49 ? 7.710 11.338 264.707 1.00 71.53 68 LEU B N 1
ATOM 842 C CA . LEU B 1 49 ? 6.424 11.477 264.046 1.00 75.68 68 LEU B CA 1
ATOM 843 C C . LEU B 1 49 ? 6.490 12.341 262.789 1.00 101.73 68 LEU B C 1
ATOM 844 O O . LEU B 1 49 ? 5.678 12.138 261.864 1.00 65.41 68 LEU B O 1
ATOM 849 N N . LEU B 1 50 ? 7.444 13.275 262.720 1.00 83.88 69 LEU B N 1
ATOM 850 C CA . LEU B 1 50 ? 7.689 13.945 261.457 1.00 91.96 69 LEU B CA 1
ATOM 851 C C . LEU B 1 50 ? 8.708 13.216 260.580 1.00 99.27 69 LEU B C 1
ATOM 852 O O . LEU B 1 50 ? 8.835 13.559 259.399 1.00 109.78 69 LEU B O 1
ATOM 857 N N . GLU B 1 51 ? 9.442 12.239 261.121 1.00 66.67 70 GLU B N 1
ATOM 858 C CA . GLU B 1 51 ? 10.136 11.272 260.281 1.00 67.43 70 GLU B CA 1
ATOM 859 C C . GLU B 1 51 ? 9.209 10.141 259.836 1.00 83.22 70 GLU B C 1
ATOM 860 O O . GLU B 1 51 ? 9.658 9.171 259.201 1.00 68.26 70 GLU B O 1
ATOM 866 N N . ASN B 1 52 ? 7.936 10.224 260.200 1.00 71.64 71 ASN B N 1
ATOM 867 C CA . ASN B 1 52 ? 6.910 9.491 259.488 1.00 67.04 71 ASN B CA 1
ATOM 868 C C . ASN B 1 52 ? 6.389 10.315 258.314 1.00 86.00 71 ASN B C 1
ATOM 869 O O . ASN B 1 52 ? 6.191 9.797 257.210 1.00 96.48 71 ASN B O 1
ATOM 882 N N . ALA B 1 54 ? 8.106 12.802 256.877 1.00 81.88 73 ALA B N 1
ATOM 883 C CA . ALA B 1 54 ? 9.203 12.811 255.917 1.00 78.85 73 ALA B CA 1
ATOM 884 C C . ALA B 1 54 ? 9.208 11.530 255.091 1.00 80.94 73 ALA B C 1
ATOM 885 O O . ALA B 1 54 ? 9.494 11.553 253.888 1.00 83.88 73 ALA B O 1
ATOM 887 N N . GLU B 1 55 ? 8.893 10.401 255.718 1.00 82.87 74 GLU B N 1
ATOM 888 C CA . GLU B 1 55 ? 8.760 9.161 254.967 1.00 92.87 74 GLU B CA 1
ATOM 889 C C . GLU B 1 55 ? 7.680 9.291 253.901 1.00 86.08 74 GLU B C 1
ATOM 890 O O . GLU B 1 55 ? 7.893 8.936 252.736 1.00 90.63 74 GLU B O 1
ATOM 896 N N . ASP B 1 56 ? 6.516 9.821 254.287 1.00 84.53 75 ASP B N 1
ATOM 897 C CA . ASP B 1 56 ? 5.398 9.968 253.358 1.00 94.73 75 ASP B CA 1
ATOM 898 C C . ASP B 1 56 ? 5.740 10.905 252.208 1.00 91.95 75 ASP B C 1
ATOM 899 O O . ASP B 1 56 ? 5.428 10.616 251.041 1.00 67.72 75 ASP B O 1
ATOM 904 N N . TYR B 1 57 ? 6.355 12.046 252.523 1.00 67.24 76 TYR B N 1
ATOM 905 C CA . TYR B 1 57 ? 6.723 13.006 251.492 1.00 82.28 76 TYR B CA 1
ATOM 906 C C . TYR B 1 57 ? 7.583 12.359 250.419 1.00 99.19 76 TYR B C 1
ATOM 907 O O . TYR B 1 57 ? 7.249 12.412 249.232 1.00 105.78 76 TYR B O 1
ATOM 916 N N . LYS B 1 58 ? 8.698 11.743 250.823 1.00 99.98 77 LYS B N 1
ATOM 917 C CA . LYS B 1 58 ? 9.597 11.132 249.854 1.00 105.89 77 LYS B CA 1
ATOM 918 C C . LYS B 1 58 ? 8.845 10.197 248.916 1.00 92.12 77 LYS B C 1
ATOM 919 O O . LYS B 1 58 ? 9.106 10.179 247.710 1.00 96.25 77 LYS B O 1
ATOM 925 N N . LYS B 1 59 ? 7.884 9.438 249.448 1.00 86.29 78 LYS B N 1
ATOM 926 C CA . LYS B 1 59 ? 7.102 8.526 248.618 1.00 69.92 78 LYS B CA 1
ATOM 927 C C . LYS B 1 59 ? 6.270 9.289 247.589 1.00 73.08 78 LYS B C 1
ATOM 928 O O . LYS B 1 59 ? 6.347 9.017 246.388 1.00 75.72 78 LYS B O 1
ATOM 934 N N . LEU B 1 60 ? 5.466 10.251 248.049 1.00 78.00 79 LEU B N 1
ATOM 935 C CA . LEU B 1 60 ? 4.620 11.043 247.161 1.00 69.46 79 LEU B CA 1
ATOM 936 C C . LEU B 1 60 ? 5.437 11.750 246.088 1.00 84.36 79 LEU B C 1
ATOM 937 O O . LEU B 1 60 ? 5.002 11.845 244.938 1.00 103.33 79 LEU B O 1
ATOM 942 N N . TYR B 1 61 ? 6.623 12.250 246.440 1.00 69.14 80 TYR B N 1
ATOM 943 C CA . TYR B 1 61 ? 7.461 12.929 245.459 1.00 69.74 80 TYR B CA 1
ATOM 944 C C . TYR B 1 61 ? 7.970 11.962 244.401 1.00 94.30 80 TYR B C 1
ATOM 945 O O . TYR B 1 61 ? 7.769 12.191 243.204 1.00 112.25 80 TYR B O 1
ATOM 954 N N . THR B 1 62 ? 8.631 10.870 244.804 1.00 82.18 81 THR B N 1
ATOM 955 C CA . THR B 1 62 ? 9.138 9.967 243.771 1.00 92.06 81 THR B CA 1
ATOM 956 C C . THR B 1 62 ? 8.015 9.346 242.932 1.00 83.18 81 THR B C 1
ATOM 957 O O . THR B 1 62 ? 8.274 8.936 241.797 1.00 75.30 81 THR B O 1
ATOM 961 N N . HIS B 1 63 ? 6.779 9.275 243.449 1.00 79.20 82 HIS B N 1
ATOM 962 C CA . HIS B 1 63 ? 5.647 8.866 242.616 1.00 72.77 82 HIS B CA 1
ATOM 963 C C . HIS B 1 63 ? 5.248 9.957 241.632 1.00 77.64 82 HIS B C 1
ATOM 964 O O . HIS B 1 63 ? 4.565 9.666 240.647 1.00 71.15 82 HIS B O 1
ATOM 971 N N . PHE B 1 64 ? 5.651 11.205 241.875 1.00 76.20 83 PHE B N 1
ATOM 972 C CA . PHE B 1 64 ? 5.429 12.253 240.888 1.00 73.00 83 PHE B CA 1
ATOM 973 C C . PHE B 1 64 ? 6.573 12.318 239.890 1.00 93.37 83 PHE B C 1
ATOM 974 O O . PHE B 1 64 ? 6.333 12.487 238.692 1.00 108.68 83 PHE B O 1
ATOM 982 N N . ALA B 1 65 ? 7.816 12.176 240.358 1.00 81.61 84 ALA B N 1
ATOM 983 C CA . ALA B 1 65 ? 8.944 12.079 239.432 1.00 98.40 84 ALA B CA 1
ATOM 984 C C . ALA B 1 65 ? 8.754 10.927 238.442 1.00 99.36 84 ALA B C 1
ATOM 985 O O . ALA B 1 65 ? 8.821 11.120 237.222 1.00 91.39 84 ALA B O 1
ATOM 987 N N . GLN B 1 66 ? 8.499 9.722 238.953 1.00 92.71 85 GLN B N 1
ATOM 988 C CA . GLN B 1 66 ? 8.337 8.531 238.132 1.00 84.83 85 GLN B CA 1
ATOM 989 C C . GLN B 1 66 ? 6.963 8.454 237.460 1.00 105.38 85 GLN B C 1
ATOM 990 O O . GLN B 1 66 ? 6.679 7.456 236.784 1.00 120.50 85 GLN B O 1
ATOM 996 N N . ASN B 1 67 ? 6.110 9.483 237.612 1.00 95.51 86 ASN B N 1
ATOM 997 C CA . ASN B 1 67 ? 4.890 9.622 236.821 1.00 79.48 86 ASN B CA 1
ATOM 998 C C . ASN B 1 67 ? 4.791 10.942 236.068 1.00 87.12 86 ASN B C 1
ATOM 999 O O . ASN B 1 67 ? 3.856 11.104 235.280 1.00 94.36 86 ASN B O 1
ATOM 1004 N N . SER B 1 68 ? 5.704 11.893 236.284 1.00 86.96 87 SER B N 1
ATOM 1005 C CA . SER B 1 68 ? 5.852 12.976 235.315 1.00 88.87 87 SER B CA 1
ATOM 1006 C C . SER B 1 68 ? 6.851 12.617 234.221 1.00 109.67 87 SER B C 1
ATOM 1007 O O . SER B 1 68 ? 6.685 13.045 233.071 1.00 118.80 87 SER B O 1
ATOM 1010 N N . GLU B 1 69 ? 7.878 11.823 234.541 1.00 106.39 88 GLU B N 1
ATOM 1011 C CA . GLU B 1 69 ? 8.818 11.403 233.506 1.00 106.08 88 GLU B CA 1
ATOM 1012 C C . GLU B 1 69 ? 8.175 10.391 232.561 1.00 116.27 88 GLU B C 1
ATOM 1013 O O . GLU B 1 69 ? 8.379 10.454 231.341 1.00 105.96 88 GLU B O 1
ATOM 1019 N N . GLN B 1 70 ? 7.379 9.463 233.100 1.00 116.58 89 GLN B N 1
ATOM 1020 C CA . GLN B 1 70 ? 6.785 8.403 232.291 1.00 109.39 89 GLN B CA 1
ATOM 1021 C C . GLN B 1 70 ? 5.506 8.826 231.580 1.00 99.45 89 GLN B C 1
ATOM 1022 O O . GLN B 1 70 ? 4.957 8.027 230.812 1.00 100.69 89 GLN B O 1
ATOM 1028 N N . LEU B 1 71 ? 4.998 10.037 231.825 1.00 105.12 90 LEU B N 1
ATOM 1029 C CA . LEU B 1 71 ? 3.766 10.488 231.183 1.00 97.91 90 LEU B CA 1
ATOM 1030 C C . LEU B 1 71 ? 3.966 11.614 230.182 1.00 80.34 90 LEU B C 1
ATOM 1031 O O . LEU B 1 71 ? 3.022 11.934 229.451 1.00 83.45 90 LEU B O 1
ATOM 1036 N N . LEU B 1 72 ? 5.151 12.219 230.125 1.00 76.17 91 LEU B N 1
ATOM 1037 C CA . LEU B 1 72 ? 5.354 13.477 229.434 1.00 86.84 91 LEU B CA 1
ATOM 1038 C C . LEU B 1 72 ? 6.762 13.496 228.844 1.00 103.21 91 LEU B C 1
ATOM 1039 O O . LEU B 1 72 ? 7.579 12.616 229.150 1.00 104.70 91 LEU B O 1
ATOM 1044 N N . PRO B 1 73 ? 7.067 14.472 227.942 1.00 113.76 92 PRO B N 1
ATOM 1045 C CA . PRO B 1 73 ? 8.397 14.483 227.304 1.00 113.76 92 PRO B CA 1
ATOM 1046 C C . PRO B 1 73 ? 9.404 15.436 227.948 1.00 107.09 92 PRO B C 1
ATOM 1047 O O . PRO B 1 73 ? 10.494 14.992 228.326 1.00 97.49 92 PRO B O 1
ATOM 1051 N N . GLU B 1 74 ? 9.071 16.731 228.032 1.00 112.73 93 GLU B N 1
ATOM 1052 C CA . GLU B 1 74 ? 9.819 17.753 228.793 1.00 111.73 93 GLU B CA 1
ATOM 1053 C C . GLU B 1 74 ? 9.287 19.142 228.437 1.00 118.36 93 GLU B C 1
ATOM 1054 O O . GLU B 1 74 ? 9.647 20.142 229.062 1.00 116.07 93 GLU B O 1
ATOM 1056 N N . VAL B 1 78 ? 8.218 17.942 235.221 1.00 74.36 97 VAL B N 1
ATOM 1057 C CA . VAL B 1 78 ? 9.526 17.973 234.559 1.00 116.62 97 VAL B CA 1
ATOM 1058 C C . VAL B 1 78 ? 10.535 18.877 235.288 1.00 119.51 97 VAL B C 1
ATOM 1059 O O . VAL B 1 78 ? 11.698 18.500 235.462 1.00 126.66 97 VAL B O 1
ATOM 1063 N N . GLU B 1 79 ? 10.092 20.060 235.721 1.00 109.84 98 GLU B N 1
ATOM 1064 C CA . GLU B 1 79 ? 11.034 21.093 236.148 1.00 102.66 98 GLU B CA 1
ATOM 1065 C C . GLU B 1 79 ? 11.742 20.705 237.447 1.00 118.24 98 GLU B C 1
ATOM 1066 O O . GLU B 1 79 ? 12.977 20.643 237.500 1.00 111.14 98 GLU B O 1
ATOM 1068 N N . PHE B 1 80 ? 10.966 20.431 238.504 1.00 127.21 99 PHE B N 1
ATOM 1069 C CA . PHE B 1 80 ? 11.518 20.029 239.798 1.00 128.67 99 PHE B CA 1
ATOM 1070 C C . PHE B 1 80 ? 12.213 18.673 239.710 1.00 131.94 99 PHE B C 1
ATOM 1071 O O . PHE B 1 80 ? 13.353 18.512 240.166 1.00 138.65 99 PHE B O 1
ATOM 1079 N N . PHE B 1 81 ? 11.545 17.690 239.118 1.00 125.76 100 PHE B N 1
ATOM 1080 C CA . PHE B 1 81 ? 11.962 16.300 239.237 1.00 120.38 100 PHE B CA 1
ATOM 1081 C C . PHE B 1 81 ? 13.235 16.008 238.434 1.00 129.87 100 PHE B C 1
ATOM 1082 O O . PHE B 1 81 ? 13.497 16.613 237.388 1.00 122.98 100 PHE B O 1
ATOM 1090 N N . LYS B 1 82 ? 14.040 15.077 238.956 1.00 138.31 101 LYS B N 1
ATOM 1091 C CA . LYS B 1 82 ? 15.274 14.605 238.313 1.00 131.49 101 LYS B CA 1
ATOM 1092 C C . LYS B 1 82 ? 15.780 13.333 239.008 1.00 116.87 101 LYS B C 1
ATOM 1093 O O . LYS B 1 82 ? 16.772 12.722 238.593 1.00 105.74 101 LYS B O 1
ATOM 1095 N N . ILE C 1 15 ? 19.579 26.310 314.883 1.00 159.09 34 ILE C N 1
ATOM 1096 C CA . ILE C 1 15 ? 19.226 25.887 313.529 1.00 144.61 34 ILE C CA 1
ATOM 1097 C C . ILE C 1 15 ? 18.977 27.122 312.654 1.00 129.31 34 ILE C C 1
ATOM 1098 O O . ILE C 1 15 ? 17.961 27.803 312.813 1.00 131.73 34 ILE C O 1
ATOM 1103 N N . GLN C 1 16 ? 19.899 27.429 311.739 1.00 114.87 35 GLN C N 1
ATOM 1104 C CA . GLN C 1 16 ? 19.667 28.544 310.835 1.00 115.45 35 GLN C CA 1
ATOM 1105 C C . GLN C 1 16 ? 20.398 28.337 309.503 1.00 133.18 35 GLN C C 1
ATOM 1106 O O . GLN C 1 16 ? 20.940 29.279 308.912 1.00 116.35 35 GLN C O 1
ATOM 1112 N N . GLN C 1 17 ? 20.400 27.102 309.010 1.00 148.66 36 GLN C N 1
ATOM 1113 C CA . GLN C 1 17 ? 20.589 26.833 307.584 1.00 144.85 36 GLN C CA 1
ATOM 1114 C C . GLN C 1 17 ? 19.231 26.766 306.893 1.00 128.11 36 GLN C C 1
ATOM 1115 O O . GLN C 1 17 ? 18.948 25.905 306.068 1.00 122.93 36 GLN C O 1
ATOM 1121 N N . GLN C 1 18 ? 18.358 27.679 307.304 1.00 101.53 37 GLN C N 1
ATOM 1122 C CA . GLN C 1 18 ? 17.045 27.860 306.714 1.00 80.50 37 GLN C CA 1
ATOM 1123 C C . GLN C 1 18 ? 17.048 28.946 305.660 1.00 88.52 37 GLN C C 1
ATOM 1124 O O . GLN C 1 18 ? 16.194 28.925 304.767 1.00 107.46 37 GLN C O 1
ATOM 1130 N N . ILE C 1 19 ? 17.995 29.884 305.741 1.00 78.68 38 ILE C N 1
ATOM 1131 C CA . ILE C 1 19 ? 18.212 30.827 304.646 1.00 95.10 38 ILE C CA 1
ATOM 1132 C C . ILE C 1 19 ? 18.501 30.075 303.348 1.00 97.31 38 ILE C C 1
ATOM 1133 O O . ILE C 1 19 ? 17.904 30.361 302.305 1.00 96.71 38 ILE C O 1
ATOM 1138 N N . GLN C 1 20 ? 19.387 29.069 303.406 1.00 99.79 39 GLN C N 1
ATOM 1139 C CA . GLN C 1 20 ? 19.754 28.310 302.210 1.00 83.98 39 GLN C CA 1
ATOM 1140 C C . GLN C 1 20 ? 18.565 27.547 301.642 1.00 74.60 39 GLN C C 1
ATOM 1141 O O . GLN C 1 20 ? 18.334 27.553 300.430 1.00 74.79 39 GLN C O 1
ATOM 1147 N N . LEU C 1 21 ? 17.792 26.885 302.496 1.00 73.63 40 LEU C N 1
ATOM 1148 C CA . LEU C 1 21 ? 16.626 26.174 301.986 1.00 82.68 40 LEU C CA 1
ATOM 1149 C C . LEU C 1 21 ? 15.659 27.135 301.299 1.00 80.34 40 LEU C C 1
ATOM 1150 O O . LEU C 1 21 ? 15.192 26.876 300.187 1.00 71.70 40 LEU C O 1
ATOM 1155 N N . LYS C 1 22 ? 15.364 28.266 301.934 1.00 84.25 41 LYS C N 1
ATOM 1156 C CA . LYS C 1 22 ? 14.338 29.143 301.384 1.00 79.45 41 LYS C CA 1
ATOM 1157 C C . LYS C 1 22 ? 14.782 29.855 300.112 1.00 81.70 41 LYS C C 1
ATOM 1158 O O . LYS C 1 22 ? 13.937 30.460 299.436 1.00 72.38 41 LYS C O 1
ATOM 1164 N N . SER C 1 23 ? 16.078 29.816 299.785 1.00 76.27 42 SER C N 1
ATOM 1165 C CA . SER C 1 23 ? 16.582 30.390 298.539 1.00 82.20 42 SER C CA 1
ATOM 1166 C C . SER C 1 23 ? 16.678 29.341 297.423 1.00 81.27 42 SER C C 1
ATOM 1167 O O . SER C 1 23 ? 16.296 29.605 296.279 1.00 70.83 42 SER C O 1
ATOM 1170 N N . GLU C 1 24 ? 17.175 28.147 297.740 1.00 75.51 43 GLU C N 1
ATOM 1171 C CA . GLU C 1 24 ? 17.034 27.021 296.823 1.00 80.51 43 GLU C CA 1
ATOM 1172 C C . GLU C 1 24 ? 15.581 26.800 296.397 1.00 82.44 43 GLU C C 1
ATOM 1173 O O . GLU C 1 24 ? 15.318 26.240 295.316 1.00 69.22 43 GLU C O 1
ATOM 1179 N N . LEU C 1 25 ? 14.627 27.247 297.213 1.00 71.96 44 LEU C N 1
ATOM 1180 C CA . LEU C 1 25 ? 13.223 27.081 296.862 1.00 78.80 44 LEU C CA 1
ATOM 1181 C C . LEU C 1 25 ? 12.687 28.252 296.062 1.00 70.62 44 LEU C C 1
ATOM 1182 O O . LEU C 1 25 ? 11.766 28.070 295.272 1.00 70.56 44 LEU C O 1
ATOM 1187 N N . ALA C 1 26 ? 13.237 29.450 296.230 1.00 95.22 45 ALA C N 1
ATOM 1188 C CA . ALA C 1 26 ? 12.851 30.537 295.333 1.00 95.80 45 ALA C CA 1
ATOM 1189 C C . ALA C 1 26 ? 13.491 30.408 293.948 1.00 83.27 45 ALA C C 1
ATOM 1190 O O . ALA C 1 26 ? 13.001 31.027 292.997 1.00 71.59 45 ALA C O 1
ATOM 1192 N N . SER C 1 27 ? 14.550 29.602 293.821 1.00 70.63 46 SER C N 1
ATOM 1193 C CA . SER C 1 27 ? 15.382 29.526 292.626 1.00 87.62 46 SER C CA 1
ATOM 1194 C C . SER C 1 27 ? 14.976 28.372 291.717 1.00 97.84 46 SER C C 1
ATOM 1195 O O . SER C 1 27 ? 14.617 28.579 290.555 1.00 88.10 46 SER C O 1
ATOM 1198 N N . ALA C 1 28 ? 15.062 27.146 292.227 1.00 101.45 47 ALA C N 1
ATOM 1199 C CA . ALA C 1 28 ? 14.465 26.017 291.535 1.00 86.73 47 ALA C CA 1
ATOM 1200 C C . ALA C 1 28 ? 13.045 26.344 291.092 1.00 76.91 47 ALA C C 1
ATOM 1201 O O . ALA C 1 28 ? 12.612 25.920 290.020 1.00 82.70 47 ALA C O 1
ATOM 1203 N N . GLU C 1 29 ? 12.300 27.094 291.911 1.00 90.47 48 GLU C N 1
ATOM 1204 C CA . GLU C 1 29 ? 10.944 27.483 291.537 1.00 84.13 48 GLU C CA 1
ATOM 1205 C C . GLU C 1 29 ? 10.932 28.516 290.426 1.00 70.19 48 GLU C C 1
ATOM 1206 O O . GLU C 1 29 ? 9.936 28.598 289.699 1.00 70.37 48 GLU C O 1
ATOM 1212 N N . ALA C 1 30 ? 11.996 29.322 290.312 1.00 70.43 49 ALA C N 1
ATOM 1213 C CA . ALA C 1 30 ? 12.129 30.264 289.209 1.00 82.09 49 ALA C CA 1
ATOM 1214 C C . ALA C 1 30 ? 12.461 29.552 287.892 1.00 70.38 49 ALA C C 1
ATOM 1215 O O . ALA C 1 30 ? 11.880 29.884 286.856 1.00 70.64 49 ALA C O 1
ATOM 1217 N N . LYS C 1 31 ? 13.406 28.604 287.928 1.00 69.78 50 LYS C N 1
ATOM 1218 C CA . LYS C 1 31 ? 13.702 27.750 286.791 1.00 69.34 50 LYS C CA 1
ATOM 1219 C C . LYS C 1 31 ? 12.430 27.212 286.152 1.00 91.53 50 LYS C C 1
ATOM 1220 O O . LYS C 1 31 ? 12.229 27.337 284.940 1.00 96.27 50 LYS C O 1
ATOM 1234 N N . GLU C 1 33 ? 9.565 28.355 286.386 1.00 70.09 52 GLU C N 1
ATOM 1235 C CA . GLU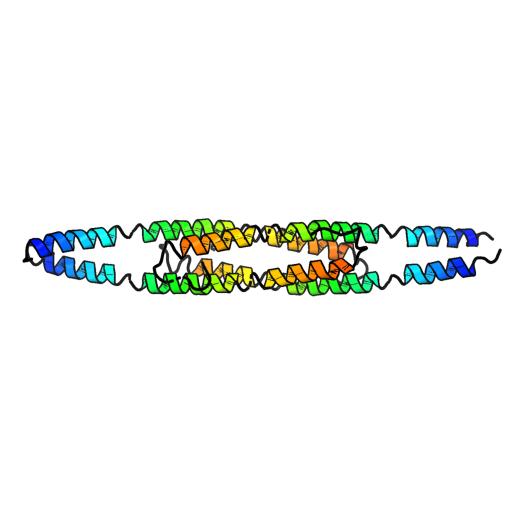 C 1 33 ? 8.789 29.466 285.859 1.00 70.89 52 GLU C CA 1
ATOM 1236 C C . GLU C 1 33 ? 9.320 29.928 284.507 1.00 93.92 52 GLU C C 1
ATOM 1237 O O . GLU C 1 33 ? 8.574 30.521 283.716 1.00 77.92 52 GLU C O 1
ATOM 1243 N N . GLU C 1 34 ? 10.589 29.649 284.221 1.00 81.38 53 GLU C N 1
ATOM 1244 C CA . GLU C 1 34 ? 11.195 30.018 282.957 1.00 82.37 53 GLU C CA 1
ATOM 1245 C C . GLU C 1 34 ? 11.126 28.881 281.935 1.00 80.66 53 GLU C C 1
ATOM 1246 O O . GLU C 1 34 ? 10.851 29.123 280.756 1.00 81.43 53 GLU C O 1
ATOM 1252 N N . GLN C 1 35 ? 11.358 27.643 282.366 1.00 72.42 54 GLN C N 1
ATOM 1253 C CA . GLN C 1 35 ? 11.008 26.499 281.544 1.00 69.19 54 GLN C CA 1
ATOM 1254 C C . GLN C 1 35 ? 9.515 26.446 281.260 1.00 93.97 54 GLN C C 1
ATOM 1255 O O . GLN C 1 35 ? 9.096 25.712 280.360 1.00 110.10 54 GLN C O 1
ATOM 1261 N N . LYS C 1 36 ? 8.698 27.191 282.009 1.00 69.70 55 LYS C N 1
ATOM 1262 C CA . LYS C 1 36 ? 7.292 27.322 281.637 1.00 73.23 55 LYS C CA 1
ATOM 1263 C C . LYS C 1 36 ? 7.087 28.410 280.594 1.00 77.88 55 LYS C C 1
ATOM 1264 O O . LYS C 1 36 ? 6.117 28.353 279.829 1.00 78.31 55 LYS C O 1
ATOM 1270 N N . GLN C 1 37 ? 7.959 29.424 280.582 1.00 78.14 56 GLN C N 1
ATOM 1271 C CA . GLN C 1 37 ? 7.952 30.406 279.503 1.00 75.58 56 GLN C CA 1
ATOM 1272 C C . GLN C 1 37 ? 8.286 29.753 278.163 1.00 84.28 56 GLN C C 1
ATOM 1273 O O . GLN C 1 37 ? 7.704 30.098 277.126 1.00 76.45 56 GLN C O 1
ATOM 1279 N N . GLN C 1 38 ? 9.237 28.815 278.171 1.00 74.90 57 GLN C N 1
ATOM 1280 C CA . GLN C 1 38 ? 9.775 28.238 276.948 1.00 77.55 57 GLN C CA 1
ATOM 1281 C C . GLN C 1 38 ? 8.850 27.180 276.374 1.00 80.94 57 GLN C C 1
ATOM 1282 O O . GLN C 1 38 ? 8.761 27.022 275.153 1.00 101.25 57 GLN C O 1
ATOM 1288 N N . LEU C 1 39 ? 8.173 26.446 277.242 1.00 83.55 58 LEU C N 1
ATOM 1289 C CA . LEU C 1 39 ? 7.176 25.4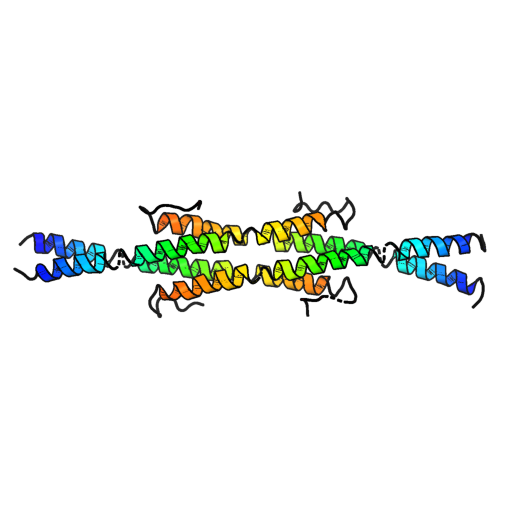94 276.804 1.00 69.69 58 LEU C CA 1
ATOM 1290 C C . LEU C 1 39 ? 5.924 26.190 276.295 1.00 71.94 58 LEU C C 1
ATOM 1291 O O . LEU C 1 39 ? 5.148 25.572 275.560 1.00 78.05 58 LEU C O 1
ATOM 1296 N N . GLU C 1 40 ? 5.689 27.448 276.681 1.00 70.92 59 GLU C N 1
ATOM 1297 C CA . GLU C 1 40 ? 4.573 28.166 276.078 1.00 86.62 59 GLU C CA 1
ATOM 1298 C C . GLU C 1 40 ? 4.954 28.645 274.683 1.00 88.53 59 GLU C C 1
ATOM 1299 O O . GLU C 1 40 ? 4.190 28.463 273.729 1.00 83.16 59 GLU C O 1
ATOM 1305 N N . ARG C 1 41 ? 6.149 29.232 274.553 1.00 93.16 60 ARG C N 1
ATOM 1306 C CA . ARG C 1 41 ? 6.692 29.582 273.245 1.00 94.36 60 ARG C CA 1
ATOM 1307 C C . ARG C 1 41 ? 6.685 28.378 272.311 1.00 97.20 60 ARG C C 1
ATOM 1308 O O . ARG C 1 41 ? 6.111 28.428 271.219 1.00 102.22 60 ARG C O 1
ATOM 1316 N N . HIS C 1 42 ? 7.291 27.275 272.745 1.00 71.47 61 HIS C N 1
ATOM 1317 C CA . HIS C 1 42 ? 7.498 26.134 271.866 1.00 71.11 61 HIS C CA 1
ATOM 1318 C C . HIS C 1 42 ? 6.187 25.616 271.290 1.00 93.01 61 HIS C C 1
ATOM 1319 O O . HIS C 1 42 ? 6.124 25.287 270.103 1.00 99.56 61 HIS C O 1
ATOM 1326 N N . PHE C 1 43 ? 5.122 25.564 272.094 1.00 86.89 62 PHE C N 1
ATOM 1327 C CA . PHE C 1 43 ? 3.860 25.043 271.570 1.00 74.70 62 PHE C CA 1
ATOM 1328 C C . PHE C 1 43 ? 3.060 26.076 270.782 1.00 80.11 62 PHE C C 1
ATOM 1329 O O . PHE C 1 43 ? 2.311 25.697 269.877 1.00 98.37 62 PHE C O 1
ATOM 1337 N N . GLU C 1 44 ? 3.178 27.365 271.094 1.00 72.49 63 GLU C N 1
ATOM 1338 C CA . GLU C 1 44 ? 2.364 28.329 270.362 1.00 84.12 63 GLU C CA 1
ATOM 1339 C C . GLU C 1 44 ? 2.886 28.550 268.946 1.00 96.54 63 GLU C C 1
ATOM 1340 O O . GLU C 1 44 ? 2.091 28.833 268.038 1.00 74.53 63 GLU C O 1
ATOM 1346 N N . GLN C 1 45 ? 4.198 28.422 268.726 1.00 89.74 64 GLN C N 1
ATOM 1347 C CA . GLN C 1 45 ? 4.731 28.455 267.373 1.00 99.17 64 GLN C CA 1
ATOM 1348 C C . GLN C 1 45 ? 5.000 27.064 266.810 1.00 99.11 64 GLN C C 1
ATOM 1349 O O . GLN C 1 45 ? 5.356 26.937 265.636 1.00 96.61 64 GLN C O 1
ATOM 1355 N N . SER C 1 46 ? 4.820 26.015 267.603 1.00 101.70 65 SER C N 1
ATOM 1356 C CA . SER C 1 46 ? 4.602 24.717 266.988 1.00 92.48 65 SER C CA 1
ATOM 1357 C C . SER C 1 46 ? 3.218 24.634 266.373 1.00 81.29 65 SER C C 1
ATOM 1358 O O . SER C 1 46 ? 2.989 23.788 265.505 1.00 72.45 65 SER C O 1
ATOM 1361 N N . ALA C 1 47 ? 2.285 25.480 266.818 1.00 74.03 66 ALA C N 1
ATOM 1362 C CA . ALA C 1 47 ? 0.937 25.446 266.268 1.00 75.34 66 ALA C CA 1
ATOM 1363 C C . ALA C 1 47 ? 0.902 26.067 264.878 1.00 88.12 66 ALA C C 1
ATOM 1364 O O . ALA C 1 47 ? 0.554 25.401 263.896 1.00 91.54 66 ALA C O 1
ATOM 1366 N N . ASN C 1 48 ? 1.270 27.345 264.775 1.00 86.16 67 ASN C N 1
ATOM 1367 C CA . ASN C 1 48 ? 1.167 28.020 263.489 1.00 102.80 67 ASN C CA 1
ATOM 1368 C C . ASN C 1 48 ? 2.103 27.398 262.441 1.00 112.26 67 ASN C C 1
ATOM 1369 O O . ASN C 1 48 ? 1.793 27.437 261.243 1.00 106.51 67 ASN C O 1
ATOM 1374 N N . LEU C 1 49 ? 3.223 26.792 262.866 1.00 101.25 68 LEU C N 1
ATOM 1375 C CA . LEU C 1 49 ? 4.054 26.030 261.935 1.00 85.97 68 LEU C CA 1
ATOM 1376 C C . LEU C 1 49 ? 3.354 24.746 261.497 1.00 94.47 68 LEU C C 1
ATOM 1377 O O . LEU C 1 49 ? 3.459 24.332 260.332 1.00 92.08 68 LEU C O 1
ATOM 1382 N N . LEU C 1 50 ? 2.644 24.095 262.418 1.00 73.89 69 LEU C N 1
ATOM 1383 C CA . LEU C 1 50 ? 1.809 22.963 262.036 1.00 73.63 69 LEU C CA 1
ATOM 1384 C C . LEU C 1 50 ? 0.671 23.405 261.126 1.00 97.41 69 LEU C C 1
ATOM 1385 O O . LEU C 1 50 ? 0.481 22.846 260.036 1.00 100.92 69 LEU C O 1
ATOM 1390 N N . GLU C 1 51 ? -0.082 24.429 261.544 1.00 91.40 70 GLU C N 1
ATOM 1391 C CA . GLU C 1 51 ? -1.242 24.869 260.773 1.00 95.72 70 GLU C CA 1
ATOM 1392 C C . GLU C 1 51 ? -0.882 25.249 259.335 1.00 94.75 70 GLU C C 1
ATOM 1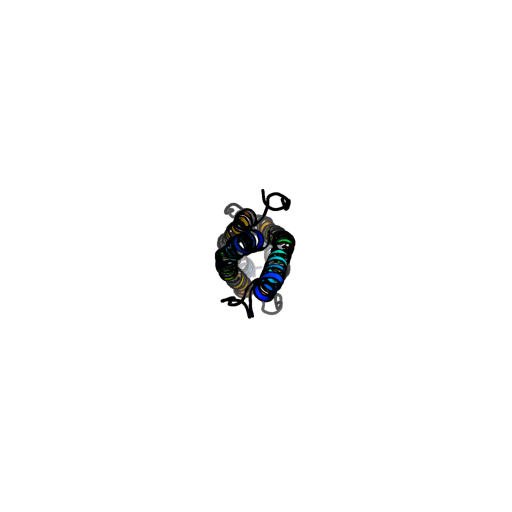393 O O . GLU C 1 51 ? -1.760 25.238 258.461 1.00 76.88 70 GLU C O 1
ATOM 1399 N N . ASN C 1 52 ? 0.390 25.562 259.074 1.00 92.14 71 ASN C N 1
ATOM 1400 C CA . ASN C 1 52 ? 0.847 25.807 257.710 1.00 77.25 71 ASN C CA 1
ATOM 1401 C C . ASN C 1 52 ? 0.791 24.534 256.873 1.00 91.97 71 ASN C C 1
ATOM 1402 O O . ASN C 1 52 ? 0.125 24.486 255.828 1.00 79.88 71 ASN C O 1
ATOM 1420 N N . ALA C 1 54 ? -0.744 21.867 257.414 1.00 83.88 73 ALA C N 1
ATOM 1421 C CA . ALA C 1 54 ? -2.153 21.521 257.264 1.00 90.99 73 ALA C CA 1
ATOM 1422 C C . ALA C 1 54 ? -2.770 22.158 256.020 1.00 88.95 73 ALA C C 1
ATOM 1423 O O . ALA C 1 54 ? -3.582 21.532 255.333 1.00 77.02 73 ALA C O 1
ATOM 1425 N N . GLU C 1 55 ? -2.403 23.406 255.717 1.00 81.36 74 GLU C N 1
ATOM 1426 C CA . GLU C 1 55 ? -3.077 24.141 254.654 1.00 84.26 74 GLU C CA 1
ATOM 1427 C C . GLU C 1 55 ? -2.450 23.867 253.294 1.00 100.12 74 GLU C C 1
ATOM 1428 O O . GLU C 1 55 ? -3.139 23.918 252.263 1.00 79.80 74 GLU C O 1
ATOM 1434 N N . ASP C 1 56 ? -1.150 23.579 253.277 1.00 94.90 75 ASP C N 1
ATOM 1435 C CA . ASP C 1 56 ? -0.551 23.005 252.084 1.00 90.39 75 ASP C CA 1
ATOM 1436 C C . ASP C 1 56 ? -1.239 21.704 251.701 1.00 87.47 75 ASP C C 1
ATOM 1437 O O . ASP C 1 56 ? -1.534 21.481 250.523 1.00 79.67 75 ASP C O 1
ATOM 1442 N N . TYR C 1 57 ? -1.527 20.845 252.683 1.00 78.03 76 TYR C N 1
ATOM 1443 C CA . TYR C 1 57 ? -2.200 19.589 252.394 1.00 86.50 76 TYR C CA 1
ATOM 1444 C C . TYR C 1 57 ? -3.507 19.818 251.644 1.00 111.33 76 TYR C C 1
ATOM 1445 O O . TYR C 1 57 ? -3.638 19.357 250.508 1.00 122.76 76 TYR C O 1
ATOM 1454 N N . LYS C 1 58 ? -4.485 20.517 252.226 1.00 107.77 77 LYS C N 1
ATOM 1455 C CA . LYS C 1 58 ? -5.743 20.530 251.480 1.00 123.32 77 LYS C CA 1
ATOM 1456 C C . LYS C 1 58 ? -5.671 21.386 250.213 1.00 118.94 77 LYS C C 1
ATOM 1457 O O . LYS C 1 58 ? -6.604 21.344 249.403 1.00 112.46 77 LYS C O 1
ATOM 1463 N N . LYS C 1 59 ? -4.579 22.124 250.005 1.00 113.23 78 LYS C N 1
ATOM 1464 C CA . LYS C 1 59 ? -4.272 22.695 248.698 1.00 98.53 78 LYS C CA 1
ATOM 1465 C C . LYS C 1 59 ? -3.838 21.596 247.724 1.00 85.23 78 LYS C C 1
ATOM 1466 O O . LYS C 1 59 ? -4.549 21.293 246.758 1.00 82.40 78 LYS C O 1
ATOM 1472 N N . LEU C 1 60 ? -2.678 20.987 247.996 1.00 81.27 79 LEU C N 1
ATOM 1473 C CA . LEU C 1 60 ? -2.233 19.793 247.289 1.00 81.36 79 LEU C CA 1
ATOM 1474 C C . LEU C 1 60 ? -3.260 18.664 247.303 1.00 81.02 79 LEU C C 1
ATOM 1475 O O . LEU C 1 60 ? -3.152 17.729 246.507 1.00 81.55 79 LEU C O 1
ATOM 1480 N N . TYR C 1 61 ? -4.246 18.696 248.190 1.00 101.67 80 TYR C N 1
ATOM 1481 C CA . TYR C 1 61 ? -5.262 17.664 248.074 1.00 95.85 80 TYR C CA 1
ATOM 1482 C C . TYR C 1 61 ? -6.263 18.007 246.985 1.00 81.32 80 TYR C C 1
ATOM 1483 O O . TYR C 1 61 ? -6.569 17.166 246.143 1.00 81.74 80 TYR C O 1
ATOM 1492 N N . THR C 1 62 ? -6.841 19.211 247.031 1.00 81.73 81 THR C N 1
ATOM 1493 C CA . THR C 1 62 ? -7.946 19.524 246.131 1.00 84.86 81 THR C CA 1
ATOM 1494 C C . THR C 1 62 ? -7.467 19.607 244.694 1.00 83.60 81 THR C C 1
ATOM 1495 O O . THR C 1 62 ? -8.203 19.248 243.775 1.00 84.27 81 THR C O 1
ATOM 1499 N N . HIS C 1 63 ? -6.243 20.085 244.501 1.00 83.75 82 HIS C N 1
ATOM 1500 C CA . HIS C 1 63 ? -5.544 19.974 243.236 1.00 84.62 82 HIS C CA 1
ATOM 1501 C C . HIS C 1 63 ? -5.671 18.583 242.623 1.00 84.65 82 HIS C C 1
ATOM 1502 O O . HIS C 1 63 ? -6.093 18.442 241.475 1.00 106.12 82 HIS C O 1
ATOM 1509 N N . PHE C 1 64 ? -5.313 17.548 243.371 1.00 83.76 83 PHE C N 1
ATOM 1510 C CA . PHE C 1 64 ? -5.557 16.164 242.987 1.00 83.79 83 PHE C CA 1
ATOM 1511 C C . PHE C 1 64 ? -7.004 15.750 243.129 1.00 83.70 83 PHE C C 1
ATOM 1512 O O . PHE C 1 64 ? -7.301 14.557 243.043 1.00 94.20 83 PHE C O 1
ATOM 1520 N N . ALA C 1 65 ? -7.909 16.679 243.390 1.00 84.21 84 ALA C N 1
ATOM 1521 C CA . ALA C 1 65 ? -9.317 16.384 243.203 1.00 96.82 84 ALA C CA 1
ATOM 1522 C C . ALA C 1 65 ? -9.853 17.015 241.937 1.00 93.08 84 ALA C C 1
ATOM 1523 O O . ALA C 1 65 ? -10.741 16.441 241.303 1.00 93.72 84 ALA C O 1
ATOM 1525 N N . GLN C 1 66 ? -9.319 18.184 241.562 1.00 95.97 85 GLN C N 1
ATOM 1526 C CA . GLN C 1 66 ? -9.699 18.833 240.312 1.00 106.69 85 GLN C CA 1
ATOM 1527 C C . GLN C 1 66 ? -9.041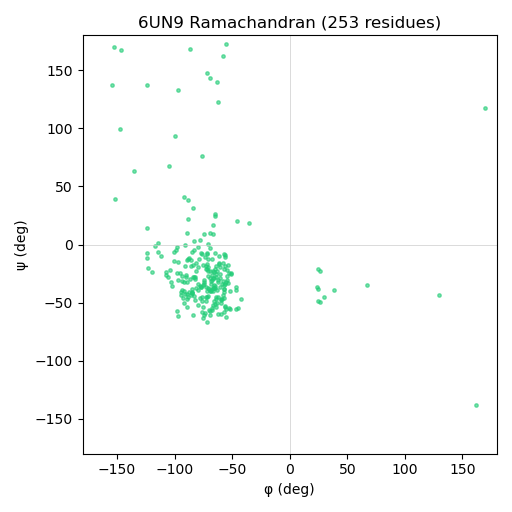 18.126 239.138 1.00 106.12 85 GLN C C 1
ATOM 1528 O O . GLN C 1 66 ? -9.719 17.528 238.295 1.00 114.10 85 GLN C O 1
ATOM 1534 N N . ASN C 1 67 ? -7.707 18.153 239.091 1.00 98.53 86 ASN C N 1
ATOM 1535 C CA . ASN C 1 67 ? -7.000 17.401 238.067 1.00 88.21 86 ASN C CA 1
ATOM 1536 C C . ASN C 1 67 ? -7.324 15.911 238.099 1.00 91.65 86 ASN C C 1
ATOM 1537 O O . ASN C 1 67 ? -7.044 15.224 237.112 1.00 105.96 86 ASN C O 1
ATOM 1542 N N . SER C 1 68 ? -7.919 15.390 239.178 1.00 96.13 87 SER C N 1
ATOM 1543 C CA . SER C 1 68 ? -8.375 14.005 239.125 1.00 99.02 87 SER C CA 1
ATOM 1544 C C . SER C 1 68 ? -9.723 13.848 238.437 1.00 109.09 87 SER C C 1
ATOM 1545 O O . SER C 1 68 ? -10.081 12.725 238.076 1.00 125.09 87 SER C O 1
ATOM 1548 N N . GLU C 1 69 ? -10.486 14.918 238.243 1.00 107.08 88 GLU C N 1
ATOM 1549 C CA . GLU C 1 69 ? -11.718 14.805 237.470 1.00 114.34 88 GLU C CA 1
ATOM 1550 C C . GLU C 1 69 ? -11.803 15.754 236.281 1.00 107.91 88 GLU C C 1
ATOM 1551 O O . GLU C 1 69 ? -12.700 15.578 235.451 1.00 105.81 88 GLU C O 1
ATOM 1557 N N . GLN C 1 70 ? -10.909 16.738 236.161 1.00 109.13 89 GLN C N 1
ATOM 1558 C CA . GLN C 1 70 ? -10.774 17.521 234.939 1.00 119.46 89 GLN C CA 1
ATOM 1559 C C . GLN C 1 70 ? -9.863 16.848 233.919 1.00 131.06 89 GLN C C 1
ATOM 1560 O O . GLN C 1 70 ? -9.757 17.333 232.788 1.00 145.09 89 GLN C O 1
ATOM 1566 N N . LEU C 1 71 ? -9.204 15.746 234.286 1.00 117.41 90 LEU C N 1
ATOM 1567 C CA . LEU C 1 71 ? -8.304 15.037 233.383 1.00 98.70 90 LEU C CA 1
ATOM 1568 C C . LEU C 1 71 ? -8.689 13.577 233.218 1.00 100.95 90 LEU C C 1
ATOM 1569 O O . LEU C 1 71 ? -7.910 12.789 232.674 1.00 105.13 90 LEU C O 1
ATOM 1574 N N . LEU C 1 72 ? -9.889 13.198 233.644 1.00 102.09 91 LEU C N 1
ATOM 1575 C CA . LEU C 1 72 ? -10.112 11.774 233.794 1.00 105.54 91 LEU C CA 1
ATOM 1576 C C . LEU C 1 72 ? -11.590 11.449 233.667 1.00 108.15 91 LEU C C 1
ATOM 1577 O O . LEU C 1 72 ? -12.414 12.179 234.233 1.00 103.82 91 LEU C O 1
ATOM 1582 N N . PRO C 1 73 ? -11.960 10.385 232.953 1.00 118.05 92 PRO C N 1
ATOM 1583 C CA . PRO C 1 73 ? -13.377 10.012 232.843 1.00 115.76 92 PRO C CA 1
ATOM 1584 C C . PRO C 1 73 ? -14.032 9.824 234.202 1.00 129.73 92 PRO C C 1
ATOM 1585 O O . PRO C 1 73 ? -13.397 9.824 235.263 1.00 106.47 92 PRO C O 1
ATOM 1589 N N . GLU C 1 74 ? -15.350 9.637 234.139 1.00 149.19 93 GLU C N 1
ATOM 1590 C CA . GLU C 1 74 ? -16.199 9.501 235.316 1.00 157.87 93 GLU C CA 1
ATOM 1591 C C . GLU C 1 74 ? -16.077 8.133 235.978 1.00 154.76 93 GLU C C 1
ATOM 1592 O O . GLU C 1 74 ? -16.624 7.940 237.071 1.00 137.25 93 GLU C O 1
ATOM 1598 N N . SER C 1 75 ? -15.373 7.191 235.347 1.00 164.99 94 SER C N 1
ATOM 1599 C CA . SER C 1 75 ? -15.361 5.799 235.776 1.00 166.12 94 SER C CA 1
ATOM 1600 C C . SER C 1 75 ? -14.295 5.498 236.824 1.00 152.65 94 SER C C 1
ATOM 1601 O O . SER C 1 75 ? -14.325 4.419 237.425 1.00 147.17 94 SER C O 1
ATOM 1604 N N . ASN C 1 76 ? -13.360 6.412 237.055 1.00 147.69 95 ASN C N 1
ATOM 1605 C CA . ASN C 1 76 ? -12.425 6.310 238.168 1.00 147.00 95 ASN C CA 1
ATOM 1606 C C . ASN C 1 76 ? -12.843 7.299 239.256 1.00 150.26 95 ASN C C 1
ATOM 1607 O O . ASN C 1 76 ? -12.173 8.302 239.533 1.00 139.59 95 ASN C O 1
ATOM 1612 N N . GLN C 1 77 ? -14.001 7.022 239.863 1.00 153.23 96 GLN C N 1
ATOM 1613 C CA . GLN C 1 77 ? -14.426 7.710 241.081 1.00 150.82 96 GLN C CA 1
ATOM 1614 C C . GLN C 1 77 ? -13.613 7.124 242.228 1.00 145.81 96 GLN C C 1
ATOM 1615 O O . GLN C 1 77 ? -14.079 6.288 243.007 1.00 157.97 96 GLN C O 1
ATOM 1621 N N . VAL C 1 78 ? -12.352 7.549 242.303 1.00 133.86 97 VAL C N 1
ATOM 1622 C CA . VAL C 1 78 ? -11.500 7.150 243.416 1.00 120.28 97 VAL C CA 1
ATOM 1623 C C . VAL C 1 78 ? -12.120 7.685 244.697 1.00 119.23 97 VAL C C 1
ATOM 1624 O O . VAL C 1 78 ? -12.348 8.895 244.824 1.00 83.55 97 VAL C O 1
ATOM 1628 N N . GLU C 1 79 ? -12.418 6.778 245.639 1.00 131.18 98 GLU C N 1
ATOM 1629 C CA . GLU C 1 79 ? -13.148 7.141 246.858 1.00 134.76 98 GLU C CA 1
ATOM 1630 C C . GLU C 1 79 ? -12.585 8.397 247.515 1.00 134.11 98 GLU C C 1
ATOM 1631 O O . GLU C 1 79 ? -13.345 9.253 247.981 1.00 136.63 98 GLU C O 1
ATOM 1637 N N . PHE C 1 80 ? -11.254 8.537 247.522 1.00 132.19 99 PHE C N 1
ATOM 1638 C CA . PHE C 1 80 ? -10.596 9.561 248.329 1.00 126.31 99 PHE C CA 1
ATOM 1639 C C . PHE C 1 80 ? -11.071 10.961 247.971 1.00 129.37 99 PHE C C 1
ATOM 1640 O O . PHE C 1 80 ? -11.154 11.838 248.840 1.00 146.57 99 PHE C O 1
ATOM 1648 N N . PHE C 1 81 ? -11.388 11.195 246.705 1.00 126.47 100 PHE C N 1
ATOM 1649 C CA . PHE C 1 81 ? -11.805 12.514 246.261 1.00 116.92 100 PHE C CA 1
ATOM 1650 C C . PHE C 1 81 ? -13.332 12.572 246.223 1.00 123.02 100 PHE C C 1
ATOM 1651 O O . PHE C 1 81 ? -13.979 11.645 245.725 1.00 87.60 100 PHE C O 1
ATOM 1659 N N . LYS C 1 82 ? -13.889 13.652 246.785 1.00 90.86 101 LYS C N 1
ATOM 1660 C CA . LYS C 1 82 ? -15.312 13.809 247.178 1.00 102.17 101 LYS C CA 1
ATOM 1661 C C . LYS C 1 82 ? -16.324 12.928 246.436 1.00 104.76 101 LYS C C 1
ATOM 1662 O O . LYS C 1 82 ? -17.232 12.354 247.051 1.00 102.84 101 LYS C O 1
ATOM 1668 N N . GLY D 1 13 ? -15.008 2.305 201.055 1.00 147.79 32 GLY D N 1
ATOM 1669 C CA . GLY D 1 13 ? -14.444 3.375 200.247 1.00 147.32 32 GLY D CA 1
ATOM 1670 C C . GLY D 1 13 ? -12.946 3.246 200.035 1.00 136.75 32 GLY D C 1
ATOM 1671 O O . GLY D 1 13 ? -12.248 2.632 200.847 1.00 139.47 32 GLY D O 1
ATOM 1672 N N . ASN D 1 14 ? -12.454 3.809 198.931 1.00 121.38 33 ASN D N 1
ATOM 1673 C CA . ASN D 1 14 ? -11.027 3.843 198.637 1.00 111.52 33 ASN D CA 1
ATOM 1674 C C . ASN D 1 14 ? -10.422 5.219 198.853 1.00 95.52 33 ASN D C 1
ATOM 1675 O O . ASN D 1 14 ? -9.232 5.337 199.147 1.00 78.80 33 ASN D O 1
ATOM 1680 N N . ILE D 1 15 ? -11.216 6.268 198.702 1.00 107.94 34 ILE D N 1
ATOM 1681 C CA . ILE D 1 15 ? -10.767 7.604 199.059 1.00 108.35 34 ILE D CA 1
ATOM 1682 C C . ILE D 1 15 ? -11.679 8.269 200.078 1.00 92.45 34 ILE D C 1
ATOM 1683 O O . ILE D 1 15 ? -11.229 9.192 200.779 1.00 81.05 34 ILE D O 1
ATOM 1688 N N . GLN D 1 16 ? -12.926 7.804 200.226 1.00 85.03 35 GLN D N 1
ATOM 1689 C CA . GLN D 1 16 ? -13.738 8.211 201.367 1.00 90.58 35 GLN D CA 1
ATOM 1690 C C . GLN D 1 16 ? -13.172 7.632 202.663 1.00 99.71 35 GLN D C 1
ATOM 1691 O O . GLN D 1 16 ? -13.168 8.300 203.708 1.00 84.27 35 GLN D O 1
ATOM 1697 N N . GLN D 1 17 ? -12.695 6.384 202.611 1.00 97.27 36 GLN D N 1
ATOM 1698 C CA . GLN D 1 17 ? -11.925 5.823 203.717 1.00 90.74 36 GLN D CA 1
ATOM 1699 C C . GLN D 1 17 ? -10.699 6.680 204.032 1.00 94.60 36 GLN D C 1
ATOM 1700 O O . GLN D 1 17 ? -10.362 6.880 205.203 1.00 113.47 36 GLN D O 1
ATOM 1706 N N . GLN D 1 18 ? -10.043 7.217 203.004 1.00 84.54 37 GLN D N 1
ATOM 1707 C CA . GLN D 1 18 ? -8.859 8.052 203.187 1.00 84.78 37 GLN D CA 1
ATOM 1708 C C . GLN D 1 18 ? -9.195 9.430 203.768 1.00 86.01 37 GLN D C 1
ATOM 1709 O O . GLN D 1 18 ? -8.488 9.917 204.654 1.00 73.75 37 GLN D O 1
ATOM 1715 N N . ILE D 1 19 ? -10.234 10.106 203.263 1.00 101.50 38 ILE D N 1
ATOM 1716 C CA . ILE D 1 19 ? -10.583 11.410 203.833 1.00 89.26 38 ILE D CA 1
ATOM 1717 C C . ILE D 1 19 ? -11.186 11.245 205.216 1.00 69.73 38 ILE D C 1
ATOM 1718 O O . ILE D 1 19 ? -11.228 12.199 205.988 1.00 69.85 38 ILE D O 1
ATOM 1723 N N . GLN D 1 20 ? -11.670 10.050 205.542 1.00 83.25 39 GLN D N 1
ATOM 1724 C CA . GLN D 1 20 ? -12.097 9.747 206.903 1.00 84.87 39 GLN D CA 1
ATOM 1725 C C . GLN D 1 20 ? -10.893 9.676 207.845 1.00 80.36 39 GLN D C 1
ATOM 1726 O O . GLN D 1 20 ? -10.785 10.464 208.792 1.00 68.52 39 GLN D O 1
ATOM 1732 N N . LEU D 1 21 ? -9.968 8.748 207.578 1.00 68.57 40 LEU D N 1
ATOM 1733 C CA . LEU D 1 21 ? -8.785 8.563 208.409 1.00 68.83 40 LEU D CA 1
ATOM 1734 C C . LEU D 1 21 ? -8.106 9.887 208.729 1.00 90.36 40 LEU D C 1
ATOM 1735 O O . LEU D 1 21 ? -7.908 10.227 209.902 1.00 123.46 40 LEU D O 1
ATOM 1740 N N . LYS D 1 22 ? -7.755 10.659 207.701 1.00 70.26 41 LYS D N 1
ATOM 1741 C CA . LYS D 1 22 ? -7.036 11.907 207.942 1.00 71.28 41 LYS D CA 1
ATOM 1742 C C . LYS D 1 22 ? -7.759 12.825 208.928 1.00 81.73 41 LYS D C 1
ATOM 1743 O O . LYS D 1 22 ? -7.119 13.685 209.551 1.00 71.15 41 LYS D O 1
ATOM 1749 N N . SER D 1 23 ? -9.071 12.641 209.088 1.00 78.64 42 SER D N 1
ATOM 1750 C CA . SER D 1 23 ? -9.897 13.485 209.930 1.00 77.20 42 SER D CA 1
ATOM 1751 C C . SER D 1 23 ? -10.133 12.887 211.305 1.00 79.45 42 SER D C 1
ATOM 1752 O O . SER D 1 23 ? -10.425 13.634 212.243 1.00 79.90 42 SER D O 1
ATOM 1755 N N . GLU D 1 24 ? -10.043 11.566 211.451 1.00 72.76 43 GLU D N 1
ATOM 1756 C CA . GLU D 1 24 ? -9.999 11.007 212.789 1.00 67.87 43 GLU D CA 1
ATOM 1757 C C . GLU D 1 24 ? -8.587 10.977 213.345 1.00 79.78 43 GLU D C 1
ATOM 1758 O O . GLU D 1 24 ? -8.409 10.808 214.553 1.00 88.63 43 GLU D O 1
ATOM 1764 N N . LEU D 1 25 ? -7.588 11.179 212.509 1.00 73.17 44 LEU D N 1
ATOM 1765 C CA . LEU D 1 25 ? -6.225 11.265 212.998 1.00 69.53 44 LEU D CA 1
ATOM 1766 C C . LEU D 1 25 ? -5.846 12.683 213.332 1.00 70.11 44 LEU D C 1
ATOM 1767 O O . LEU D 1 25 ? -4.873 12.901 214.044 1.00 70.49 44 LEU D O 1
ATOM 1772 N N . ALA D 1 26 ? -6.577 13.650 212.827 1.00 70.28 45 ALA D N 1
ATOM 1773 C CA . ALA D 1 26 ? -6.339 15.023 213.220 1.00 78.77 45 ALA D CA 1
ATOM 1774 C C . ALA D 1 26 ? -7.048 15.348 214.518 1.00 70.32 45 ALA D C 1
ATOM 1775 O O . ALA D 1 26 ? -6.591 16.229 215.251 1.00 70.73 45 ALA D O 1
ATOM 1777 N N . SER D 1 27 ? -8.154 14.646 214.787 1.00 69.47 46 SER D N 1
ATOM 1778 C CA . SER D 1 27 ? -8.940 14.846 215.989 1.00 69.01 46 SER D CA 1
ATOM 1779 C C . SER D 1 27 ? -8.338 14.068 217.136 1.00 76.55 46 SER D C 1
ATOM 1780 O O . SER D 1 27 ? -8.211 14.594 218.250 1.00 74.58 46 SER D O 1
ATOM 1783 N N . ALA D 1 28 ? -7.953 12.817 216.868 1.00 71.62 47 ALA D N 1
ATOM 1784 C CA . ALA D 1 28 ? -7.128 12.090 217.818 1.00 71.34 47 ALA D CA 1
ATOM 1785 C C . ALA D 1 28 ? -5.905 12.908 218.192 1.00 68.98 47 ALA D C 1
ATOM 1786 O O . ALA D 1 28 ? -5.686 13.203 219.367 1.00 78.95 47 ALA D O 1
ATOM 1788 N N . GLU D 1 29 ? -5.123 13.336 217.201 1.00 69.67 48 GLU D N 1
ATOM 1789 C CA . GLU D 1 29 ? -3.867 14.006 217.522 1.00 70.46 48 GLU D CA 1
ATOM 1790 C C . GLU D 1 29 ? -4.082 15.297 218.308 1.00 84.30 48 GLU D C 1
ATOM 1791 O O . GLU D 1 29 ? -3.227 15.661 219.126 1.00 79.47 48 GLU D O 1
ATOM 1797 N N . ALA D 1 30 ? -5.213 15.991 218.097 1.00 83.92 49 ALA D N 1
ATOM 1798 C CA . ALA D 1 30 ? -5.466 17.241 218.816 1.00 70.78 49 ALA D CA 1
ATOM 1799 C C . ALA D 1 30 ? -5.846 16.993 220.273 1.00 81.38 49 ALA D C 1
ATOM 1800 O O . ALA D 1 30 ? -5.544 17.818 221.138 1.00 70.55 49 ALA D O 1
ATOM 1802 N N . LYS D 1 31 ? -6.526 15.878 220.548 1.00 69.43 50 LYS D N 1
ATOM 1803 C CA . LYS D 1 31 ? -6.826 15.482 221.913 1.00 68.99 50 LYS D CA 1
ATOM 1804 C C . LYS D 1 31 ? -5.555 15.163 222.693 1.00 79.56 50 LYS D C 1
ATOM 1805 O O . LYS D 1 31 ? -5.361 15.648 223.817 1.00 79.42 50 LYS D O 1
ATOM 1819 N N . GLU D 1 33 ? -2.646 16.231 222.164 1.00 89.75 52 GLU D N 1
ATOM 1820 C CA . GLU D 1 33 ? -1.784 17.407 222.268 1.00 86.61 52 GLU D CA 1
ATOM 1821 C C . GLU D 1 33 ? -2.191 18.307 223.425 1.00 88.99 52 GLU D C 1
ATOM 1822 O O . GLU D 1 33 ? -1.341 18.800 224.175 1.00 92.42 52 GLU D O 1
ATOM 1828 N N . GLU D 1 34 ? -3.477 18.561 223.577 1.00 71.26 53 GLU D N 1
ATOM 1829 C CA . GLU D 1 34 ? -3.872 19.542 224.555 1.00 71.44 53 GLU D CA 1
ATOM 1830 C C . GLU D 1 34 ? -4.286 18.903 225.885 1.00 119.64 53 GLU D C 1
ATOM 1831 O O . GLU D 1 34 ? -4.355 19.607 226.912 1.00 71.02 53 GLU D O 1
ATOM 1837 N N . GLN D 1 35 ? -4.532 17.581 225.887 1.00 104.51 54 GLN D N 1
ATOM 1838 C CA . GLN D 1 35 ? -4.458 16.788 227.113 1.00 87.80 54 GLN D CA 1
ATOM 1839 C C . GLN D 1 35 ? -3.022 16.661 227.600 1.00 75.96 54 GLN D C 1
ATOM 1840 O O . GLN D 1 35 ? -2.791 16.518 228.803 1.00 106.52 54 GLN D O 1
ATOM 1846 N N . LYS D 1 36 ? -2.046 16.703 226.692 1.00 70.64 55 LYS D N 1
ATOM 1847 C CA . LYS D 1 36 ? -0.660 16.924 227.100 1.00 71.73 55 LYS D CA 1
ATOM 1848 C C . LYS D 1 36 ? -0.473 18.323 227.677 1.00 74.20 55 LYS D C 1
ATOM 1849 O O . LYS D 1 36 ? 0.411 18.543 228.513 1.00 72.23 55 LYS D O 1
ATOM 1855 N N . GLN D 1 37 ? -1.280 19.285 227.227 1.00 79.30 56 GLN D N 1
ATOM 1856 C CA . GLN D 1 37 ? -1.145 20.648 227.724 1.00 80.02 56 GLN D CA 1
ATOM 1857 C C . GLN D 1 37 ? -1.534 20.741 229.189 1.00 83.33 56 GLN D C 1
ATOM 1858 O O . GLN D 1 37 ? -1.082 21.645 229.899 1.00 76.81 56 GLN D O 1
ATOM 1864 N N . GLN D 1 38 ? -2.388 19.841 229.651 1.00 72.89 57 GLN D N 1
ATOM 1865 C CA . GLN D 1 38 ? -2.922 19.964 230.987 1.00 71.37 57 GLN D CA 1
ATOM 1866 C C . GLN D 1 38 ? -2.355 18.940 231.954 1.00 88.12 57 GLN D C 1
ATOM 1867 O O . GLN D 1 38 ? -2.328 19.201 233.159 1.00 90.98 57 GLN D O 1
ATOM 1873 N N . LEU D 1 39 ? -1.870 17.807 231.448 1.00 70.83 58 LEU D N 1
ATOM 1874 C CA . LEU D 1 39 ? -0.961 16.974 232.218 1.00 70.88 58 LEU D CA 1
ATOM 1875 C C . LEU D 1 39 ? 0.270 17.749 232.654 1.00 79.37 58 LEU D C 1
ATOM 1876 O O . LEU D 1 39 ? 0.806 17.499 233.738 1.00 105.94 58 LEU D O 1
ATOM 1881 N N . GLU D 1 40 ? 0.758 18.669 231.839 1.00 73.76 59 GLU D N 1
ATOM 1882 C CA . GLU D 1 40 ? 1.864 19.468 232.342 1.00 88.06 59 GLU D CA 1
ATOM 1883 C C . GLU D 1 40 ? 1.398 20.721 233.069 1.00 90.65 59 GLU D C 1
ATOM 1884 O O . GLU D 1 40 ? 2.210 21.344 233.761 1.00 81.66 59 GLU D O 1
ATOM 1890 N N . ARG D 1 41 ? 0.121 21.100 232.951 1.00 72.81 60 ARG D N 1
ATOM 1891 C CA . ARG D 1 41 ? -0.408 22.038 233.927 1.00 80.14 60 ARG D CA 1
ATOM 1892 C C . ARG D 1 41 ? -0.592 21.375 235.293 1.00 105.60 60 ARG D C 1
ATOM 1893 O O . ARG D 1 41 ? -0.709 22.068 236.312 1.00 108.98 60 ARG D O 1
ATOM 1901 N N . HIS D 1 42 ? -0.588 20.046 235.331 1.00 108.70 61 HIS D N 1
ATOM 1902 C CA . HIS D 1 42 ? -0.758 19.243 236.535 1.00 71.84 61 HIS D CA 1
ATOM 1903 C C . HIS D 1 42 ? 0.564 19.067 237.267 1.00 72.23 61 HIS D C 1
ATOM 1904 O O . HIS D 1 42 ? 0.708 19.509 238.410 1.00 89.96 61 HIS D O 1
ATOM 1911 N N . PHE D 1 43 ? 1.549 18.456 236.604 1.00 72.36 62 PHE D N 1
ATOM 1912 C CA . PHE D 1 43 ? 2.858 18.241 237.210 1.00 72.85 62 PHE D CA 1
ATOM 1913 C C . PHE D 1 43 ? 3.654 19.531 237.403 1.00 93.64 62 PHE D C 1
ATOM 1914 O O . PHE D 1 43 ? 4.761 19.475 237.951 1.00 98.64 62 PHE D O 1
ATOM 1922 N N . GLU D 1 44 ? 3.140 20.684 236.969 1.00 83.11 63 GLU D N 1
ATOM 1923 C CA . GLU D 1 44 ? 3.797 21.934 237.334 1.00 83.12 63 GLU D CA 1
ATOM 1924 C C . GLU D 1 44 ? 3.224 22.491 238.627 1.00 82.49 63 GLU D C 1
ATOM 1925 O O . GLU D 1 44 ? 3.979 22.961 239.485 1.00 76.97 63 GLU D O 1
ATOM 1931 N N . GLN D 1 45 ? 1.896 22.450 238.773 1.00 74.02 64 GLN D N 1
ATOM 1932 C CA . GLN D 1 45 ? 1.277 22.785 240.046 1.00 90.07 64 GLN D CA 1
ATOM 1933 C C . GLN D 1 45 ? 1.681 21.775 241.113 1.00 100.66 64 GLN D C 1
ATOM 1934 O O . GLN D 1 45 ? 1.928 22.136 242.270 1.00 74.19 64 GLN D O 1
ATOM 1940 N N . SER D 1 46 ? 1.782 20.504 240.725 1.00 96.11 65 SER D N 1
ATOM 1941 C CA . SER D 1 46 ? 2.147 19.451 241.663 1.00 78.73 65 SER D CA 1
ATOM 1942 C C . SER D 1 46 ? 3.520 19.692 242.290 1.00 79.47 65 SER D C 1
ATOM 1943 O O . SER D 1 46 ? 3.668 19.633 243.515 1.00 87.10 65 SER D O 1
ATOM 1946 N N . ALA D 1 47 ? 4.540 19.956 241.462 1.00 80.93 66 ALA D N 1
ATOM 1947 C CA . ALA D 1 47 ? 5.924 19.877 241.934 1.00 80.80 66 ALA D CA 1
ATOM 1948 C C . ALA D 1 47 ? 6.244 20.964 242.937 1.00 105.52 66 ALA D C 1
ATOM 1949 O O . ALA D 1 47 ? 6.976 20.726 243.908 1.00 124.97 66 ALA D O 1
ATOM 1951 N N . ASN D 1 48 ? 5.746 22.172 242.703 1.00 98.74 67 ASN D N 1
ATOM 1952 C CA . ASN D 1 48 ? 6.081 23.258 243.607 1.00 103.16 67 ASN D CA 1
ATOM 1953 C C . ASN D 1 48 ? 5.145 23.320 244.815 1.00 92.77 67 ASN D C 1
ATOM 1954 O O . ASN D 1 48 ? 5.498 23.954 245.814 1.00 76.46 67 ASN D O 1
ATOM 1959 N N . LEU D 1 49 ? 3.963 22.693 244.736 1.00 75.33 68 LEU D N 1
ATOM 1960 C CA . LEU D 1 49 ? 3.137 22.487 245.920 1.00 75.21 68 LEU D CA 1
ATOM 1961 C C . LEU D 1 49 ? 3.811 21.524 246.891 1.00 95.67 68 LEU D C 1
ATOM 1962 O O . LEU D 1 49 ? 3.710 21.686 248.116 1.00 75.58 68 LEU D O 1
ATOM 1967 N N . LEU D 1 50 ? 4.487 20.506 246.354 1.00 80.88 69 LEU D N 1
ATOM 1968 C CA . LEU D 1 50 ? 5.400 19.707 247.161 1.00 83.05 69 LEU D CA 1
ATOM 1969 C C . LEU D 1 50 ? 6.491 20.577 247.764 1.00 80.64 69 LEU D C 1
ATOM 1970 O O . LEU D 1 50 ? 6.797 20.472 248.958 1.00 82.67 69 LEU D O 1
ATOM 1975 N N . GLU D 1 51 ? 7.096 21.445 246.945 1.00 83.99 70 GLU D N 1
ATOM 1976 C CA . GLU D 1 51 ? 8.129 22.349 247.439 1.00 96.11 70 GLU D CA 1
ATOM 1977 C C . GLU D 1 51 ? 7.599 23.279 248.526 1.00 95.35 70 GLU D C 1
ATOM 1978 O O . GLU D 1 51 ? 8.393 23.843 249.279 1.00 78.03 70 GLU D O 1
ATOM 1984 N N . ASN D 1 52 ? 6.276 23.457 248.607 1.00 76.98 71 ASN D N 1
ATOM 1985 C CA . ASN D 1 52 ? 5.672 24.169 249.724 1.00 77.25 71 ASN D CA 1
ATOM 1986 C C . ASN D 1 52 ? 5.792 23.347 251.003 1.00 94.84 71 ASN D C 1
ATOM 1987 O O . ASN D 1 52 ? 6.363 23.795 252.011 1.00 87.33 71 ASN D O 1
ATOM 2000 N N . ALA D 1 54 ? 7.505 20.620 251.530 1.00 81.55 73 ALA D N 1
ATOM 2001 C CA . ALA D 1 54 ? 8.879 20.300 251.877 1.00 83.95 73 ALA D CA 1
ATOM 2002 C C . ALA D 1 54 ? 9.568 21.450 252.593 1.00 82.33 73 ALA D C 1
ATOM 2003 O O . ALA D 1 54 ? 10.575 21.224 253.267 1.00 91.31 73 ALA D O 1
ATOM 2005 N N . GLU D 1 55 ? 9.073 22.677 252.449 1.00 78.58 74 GLU D N 1
ATOM 2006 C CA . GLU D 1 55 ? 9.665 23.797 253.162 1.00 79.27 74 GLU D CA 1
ATOM 2007 C C . GLU D 1 55 ? 8.913 24.124 254.442 1.00 110.25 74 GLU D C 1
ATOM 2008 O O . GLU D 1 55 ? 9.527 24.559 255.422 1.00 79.98 74 GLU D O 1
ATOM 2014 N N . ASP D 1 56 ? 7.602 23.881 254.453 1.00 99.90 75 ASP D N 1
ATOM 2015 C CA . ASP D 1 56 ? 6.854 23.906 255.699 1.00 85.68 75 ASP D CA 1
ATOM 2016 C C . ASP D 1 56 ? 7.295 22.792 256.635 1.00 79.29 75 ASP D C 1
ATOM 2017 O O . ASP D 1 56 ? 7.317 22.978 257.857 1.00 86.05 75 ASP D O 1
ATOM 2022 N N . TYR D 1 57 ? 7.652 21.632 256.095 1.00 78.98 76 TYR D N 1
ATOM 2023 C CA . TYR D 1 57 ? 8.261 20.610 256.930 1.00 79.34 76 TYR D CA 1
ATOM 2024 C C . TYR D 1 57 ? 9.635 21.063 257.404 1.00 95.60 76 TYR D C 1
ATOM 2025 O O . TYR D 1 57 ? 9.900 21.136 258.613 1.00 102.67 76 TYR D O 1
ATOM 2034 N N . LYS D 1 58 ? 10.523 21.396 256.463 1.00 82.12 77 LYS D N 1
ATOM 2035 C CA . LYS D 1 58 ? 11.919 21.605 256.833 1.00 95.45 77 LYS D CA 1
ATOM 2036 C C . LYS D 1 58 ? 12.107 22.744 257.824 1.00 104.74 77 LYS D C 1
ATOM 2037 O O . LYS D 1 58 ? 13.211 22.889 258.354 1.00 114.65 77 LYS D O 1
ATOM 2043 N N . LYS D 1 59 ? 11.078 23.551 258.100 1.00 102.70 78 LYS D N 1
ATOM 2044 C CA . LYS D 1 59 ? 11.192 24.478 259.218 1.00 88.72 78 LYS D CA 1
ATOM 2045 C C . LYS D 1 59 ? 10.410 24.031 260.450 1.00 101.91 78 LYS D C 1
ATOM 2046 O O . LYS D 1 59 ? 10.744 24.453 261.565 1.00 121.78 78 LYS D O 1
ATOM 2052 N N . LEU D 1 60 ? 9.402 23.174 260.288 1.00 94.09 79 LEU D N 1
ATOM 2053 C CA . LEU D 1 60 ? 8.847 22.488 261.449 1.00 81.57 79 LEU D CA 1
ATOM 2054 C C . LEU D 1 60 ? 9.890 21.566 262.072 1.00 82.02 79 LEU D C 1
ATOM 2055 O O . LEU D 1 60 ? 9.950 21.417 263.296 1.00 91.21 79 LEU D O 1
ATOM 2060 N N . TYR D 1 61 ? 10.730 20.947 261.241 1.00 88.14 80 TYR D N 1
ATOM 2061 C CA . TYR D 1 61 ? 11.821 20.130 261.760 1.00 82.44 80 TYR D CA 1
ATOM 2062 C C . TYR D 1 61 ? 12.847 20.975 262.482 1.00 83.13 80 TYR D C 1
ATOM 2063 O O . TYR D 1 61 ? 13.420 20.540 263.484 1.00 127.61 80 TYR D O 1
ATOM 2072 N N . THR D 1 62 ? 13.150 22.153 261.954 1.00 83.09 81 THR D N 1
ATOM 2073 C CA . THR D 1 62 ? 14.180 22.972 262.579 1.00 97.47 81 THR D CA 1
ATOM 2074 C C . THR D 1 62 ? 13.689 23.544 263.901 1.00 94.26 81 THR D C 1
ATOM 2075 O O . THR D 1 62 ? 14.450 23.620 264.871 1.00 84.90 81 THR D O 1
ATOM 2079 N N . HIS D 1 63 ? 12.411 23.927 263.965 1.00 89.86 82 HIS D N 1
ATOM 2080 C CA . HIS D 1 63 ? 11.838 24.394 265.221 1.00 87.03 82 HIS D CA 1
ATOM 2081 C C . HIS D 1 63 ? 11.985 23.359 266.333 1.00 91.38 82 HIS D C 1
ATOM 2082 O O . HIS D 1 63 ? 12.154 23.725 267.499 1.00 85.41 82 HIS D O 1
ATOM 2089 N N . PHE D 1 64 ? 11.922 22.069 265.986 1.00 92.08 83 PHE D N 1
ATOM 2090 C CA . PHE D 1 64 ? 12.074 20.992 266.951 1.00 85.05 83 PHE D CA 1
ATOM 2091 C C . PHE D 1 64 ? 13.536 20.742 267.281 1.00 102.32 83 PHE D C 1
ATOM 2092 O O . PHE D 1 64 ? 13.876 20.476 268.441 1.00 121.88 83 PHE D O 1
ATOM 2100 N N . ALA D 1 65 ? 14.418 20.813 266.286 1.00 97.90 84 ALA D N 1
ATOM 2101 C CA . ALA D 1 65 ? 15.833 20.625 266.577 1.00 112.90 84 ALA D CA 1
ATOM 2102 C C . ALA D 1 65 ? 16.412 21.787 267.376 1.00 113.05 84 ALA D C 1
ATOM 2103 O O . ALA D 1 65 ? 17.427 21.606 268.055 1.00 87.57 84 ALA D O 1
ATOM 2105 N N . GLN D 1 66 ? 15.791 22.971 267.312 1.00 117.00 85 GLN D N 1
ATOM 2106 C CA . GLN D 1 66 ? 16.278 24.142 268.036 1.00 117.22 85 GLN D CA 1
ATOM 2107 C C . GLN D 1 66 ? 15.709 24.219 269.449 1.00 106.97 85 GLN D C 1
ATOM 2108 O O . GLN D 1 66 ? 16.446 24.479 270.406 1.00 93.60 85 GLN D O 1
ATOM 2114 N N . ASN D 1 67 ? 14.409 23.989 269.607 1.00 103.91 86 ASN D N 1
ATOM 2115 C CA . ASN D 1 67 ? 13.888 23.783 270.950 1.00 97.38 86 ASN D CA 1
ATOM 2116 C C . ASN D 1 67 ? 14.402 22.494 271.577 1.00 104.45 86 ASN D C 1
ATOM 2117 O O . ASN D 1 67 ? 13.979 22.163 272.682 1.00 115.59 86 ASN D O 1
ATOM 2122 N N . SER D 1 68 ? 15.369 21.876 270.895 1.00 105.16 87 SER D N 1
ATOM 2123 C CA . SER D 1 68 ? 16.063 20.677 271.423 1.00 101.39 87 SER D CA 1
ATOM 2124 C C . SER D 1 68 ? 17.183 21.166 272.344 1.00 105.26 87 SER D C 1
ATOM 2125 O O . SER D 1 68 ? 17.736 20.331 273.067 1.00 103.04 87 SER D O 1
ATOM 2128 N N . GLU D 1 69 ? 17.570 22.445 272.242 1.00 110.73 88 GLU D N 1
ATOM 2129 C CA . GLU D 1 69 ? 18.461 22.966 273.273 1.00 10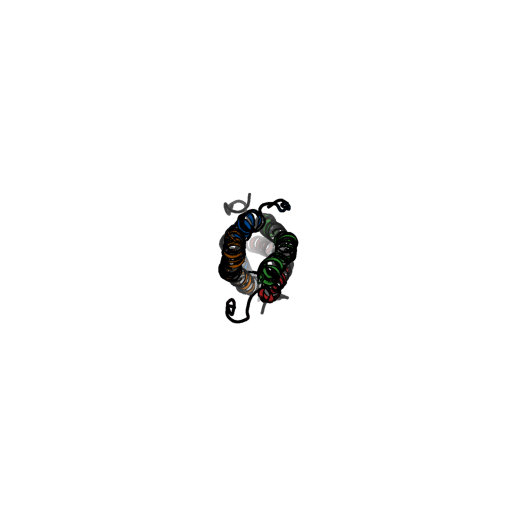8.27 88 GLU D CA 1
ATOM 2130 C C . GLU D 1 69 ? 17.741 23.133 274.601 1.00 108.29 88 GLU D C 1
ATOM 2131 O O . GLU D 1 69 ? 18.351 23.584 275.573 1.00 130.66 88 GLU D O 1
ATOM 2137 N N . GLN D 1 70 ? 16.457 22.787 274.667 1.00 107.26 89 GLN D N 1
ATOM 2138 C CA . GLN D 1 70 ? 15.705 22.831 275.913 1.00 91.31 89 GLN D CA 1
ATOM 2139 C C . GLN D 1 70 ? 15.914 21.561 276.722 1.00 92.42 89 GLN D C 1
ATOM 2140 O O . GLN D 1 70 ? 15.018 21.131 277.445 1.00 93.97 89 GLN D O 1
ATOM 2146 N N . LEU D 1 71 ? 17.090 20.956 276.606 1.00 92.42 90 LEU D N 1
ATOM 2147 C CA . LEU D 1 71 ? 17.452 19.780 277.375 1.00 93.33 90 LEU D CA 1
ATOM 2148 C C . LEU D 1 71 ? 18.968 19.761 277.523 1.00 147.23 90 LEU D C 1
ATOM 2149 O O . LEU D 1 71 ? 19.683 20.552 276.903 1.00 127.96 90 LEU D O 1
ATOM 2154 N N . LEU D 1 72 ? 19.456 18.866 278.376 1.00 161.65 91 LEU D N 1
ATOM 2155 C CA . LEU D 1 72 ? 20.889 18.618 278.442 1.00 180.31 91 LEU D CA 1
ATOM 2156 C C . LEU D 1 72 ? 21.336 17.924 277.152 1.00 196.26 91 LEU D C 1
ATOM 2157 O O . LEU D 1 72 ? 20.587 17.113 276.595 1.00 203.59 91 LEU D O 1
ATOM 2162 N N . PRO D 1 73 ? 22.536 18.238 276.642 1.00 196.41 92 PRO D N 1
ATOM 2163 C CA . PRO D 1 73 ? 23.021 17.553 275.424 1.00 182.62 92 PRO D CA 1
ATOM 2164 C C . PRO D 1 73 ? 23.096 16.031 275.544 1.00 175.84 92 PRO D C 1
ATOM 2165 O O . PRO D 1 73 ? 23.350 15.362 274.531 1.00 171.83 92 PRO D O 1
ATOM 2169 N N . GLU D 1 74 ? 22.895 15.469 276.737 1.00 180.40 93 GLU D N 1
ATOM 2170 C CA . GLU D 1 74 ? 22.838 14.024 276.911 1.00 176.62 93 GLU D CA 1
ATOM 2171 C C . GLU D 1 74 ? 21.407 13.501 276.823 1.00 166.05 93 GLU D C 1
ATOM 2172 O O . GLU D 1 74 ? 21.148 12.514 276.127 1.00 156.26 93 GLU D O 1
ATOM 2174 N N . SER D 1 75 ? 20.466 14.161 277.510 1.00 167.93 94 SER D N 1
ATOM 2175 C CA . SER D 1 75 ? 19.093 13.665 277.586 1.00 157.89 94 SER D CA 1
ATOM 2176 C C . SER D 1 75 ? 18.321 13.812 276.271 1.00 163.46 94 SER D C 1
ATOM 2177 O O . SER D 1 75 ? 17.208 13.282 276.166 1.00 167.24 94 SER D O 1
ATOM 2180 N N . ASN D 1 76 ? 18.875 14.493 275.263 1.00 157.57 95 ASN D N 1
ATOM 2181 C CA . ASN D 1 76 ? 18.310 14.448 273.910 1.00 149.12 95 ASN D CA 1
ATOM 2182 C C . ASN D 1 76 ? 19.469 14.580 272.925 1.00 139.62 95 ASN D C 1
ATOM 2183 O O . ASN D 1 76 ? 19.957 15.690 272.671 1.00 124.80 95 ASN D O 1
ATOM 2185 N N . GLN D 1 77 ? 19.910 13.438 272.394 1.00 144.88 96 GLN D N 1
ATOM 2186 C CA . GLN D 1 77 ? 20.850 13.388 271.283 1.00 156.20 96 GLN D CA 1
ATOM 2187 C C . GLN D 1 77 ? 20.185 13.074 269.949 1.00 164.36 96 GLN D C 1
ATOM 2188 O O . GLN D 1 77 ? 20.621 13.602 268.924 1.00 171.63 96 GLN D O 1
ATOM 2190 N N . VAL D 1 78 ? 19.147 12.229 269.938 1.00 160.23 97 VAL D N 1
ATOM 2191 C CA . VAL D 1 78 ? 18.350 12.023 268.733 1.00 136.12 97 VAL D CA 1
ATOM 2192 C C . VAL D 1 78 ? 17.671 13.337 268.369 1.00 139.57 97 VAL D C 1
ATOM 2193 O O . VAL D 1 78 ? 17.233 14.087 269.255 1.00 133.46 97 VAL D O 1
ATOM 2197 N N . GLU D 1 79 ? 17.616 13.665 267.073 1.00 138.44 98 GLU D N 1
ATOM 2198 C CA . GLU D 1 79 ? 18.221 12.963 265.933 1.00 118.98 98 GLU D CA 1
ATOM 2199 C C . GLU D 1 79 ? 19.755 13.011 265.937 1.00 110.36 98 GLU D C 1
ATOM 2200 O O . GLU D 1 79 ? 20.359 14.090 265.934 1.00 89.89 98 GLU D O 1
#

Sequence (261 aa):
KGNIQQQIQLKSELASAEAKEEQKQQLERHFEQSANLLENAEDYKKLYTHFAQNSEQLLPESNQVEFIQQQIQLKSELASAEAKEEQKQQLERHFEQSANLLENAEDYKKLYTHFAQNSEQLLPEVEFFKIQQQIQLKSELASAEAKEEQKQQLERHFEQSANLLENAEDYKKLYTHFAQNSEQLLPESNQVEFFKGNIQQQIQLKSELASAEAKEEQKQQLERHFEQSANLLENAEDYKKLYTHFAQNSEQLLPESNQVE

Organism: Haemophilus ducreyi (strain 35000HP / ATCC 700724) (NCBI:txid233412)